Protein AF-A0A0R3XB27-F1 (afdb_monomer)

Sequence (313 aa):
MENIVRKRLGENALESINDYRLCSWLSHQEDVHRMVFYIADSHCSPSAWTRRCLRQADCVVLLALASADDPTKLSPIEQALSGLTTKVTKILVLLYPLETEYPPAKRTAAWLNARPWVTQHYHIRCPPRVLNPTVKNLIKFYSQVFLLEEPNQHSDMSRLARYLTGQAVGLVLGGGGAKGAAHVGVIRVLQEAGIPIDMVGGTSIGALIGAMWSEETRVAQLSQRSRDFARVFKSIWPKLRDITYPTVSLFSGYEFNSHIESIFKDRQIEDLWVPYFCVTTDISNCKMRVHTSGKSLRFRLSFSMDLHIQLCN

Nearest PDB structures (foldseek):
  4pka-assembly1_X  TM=6.764E-01  e=1.504E-04  Solanum cardiophyllum
  7cmc-assembly1_D  TM=2.885E-01  e=8.264E-01  Pyrococcus horikoshii OT3
  6n8o-assembly1_W  TM=3.190E-01  e=7.115E+00  Saccharomyces cerevisiae S288C
  9cel-assembly1_A  TM=3.274E-01  e=6.291E+00  Micromonospora chalcea subsp. izumensis

Solvent-accessible surface area (backbone atoms only — not comparable to full-atom values): 18331 Å² total; per-residue (Å²): 99,6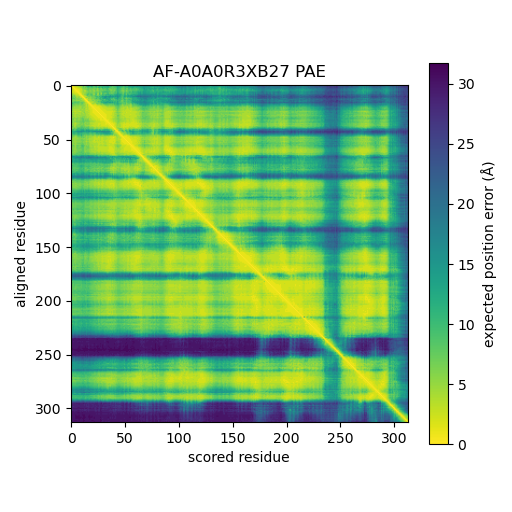8,70,58,50,27,73,74,64,36,86,63,38,82,38,82,89,33,41,67,60,45,51,54,51,51,52,51,49,52,75,74,32,99,74,78,87,75,75,64,73,91,55,83,61,82,45,75,64,33,58,45,46,70,70,72,42,73,62,48,78,44,81,45,49,63,83,82,53,63,48,75,62,74,51,60,62,52,54,55,52,71,73,46,90,64,90,50,46,28,35,39,37,36,39,38,57,61,83,59,81,64,64,64,60,60,49,47,53,42,36,43,70,64,36,78,78,51,76,46,72,45,53,30,59,36,58,66,67,75,81,50,77,81,62,92,54,58,69,64,52,50,55,51,48,66,74,74,49,81,80,57,64,81,36,47,61,45,39,52,50,25,53,76,72,72,65,56,38,73,45,76,33,65,58,60,61,87,60,37,66,52,55,58,54,51,55,45,51,35,54,75,70,65,49,57,77,49,30,33,30,15,23,29,40,14,24,53,56,35,51,47,42,24,51,64,80,39,65,71,58,41,53,47,55,52,50,55,51,48,49,59,73,63,50,68,72,67,77,70,74,70,82,69,80,92,80,76,56,85,55,81,59,60,66,57,48,54,51,51,40,68,73,54,58,79,35,28,47,63,36,31,58,31,51,49,37,36,41,28,63,40,78,76,75,74,36,84,42,78,42,64,68,55,59,57,77,67,56,64,46,38,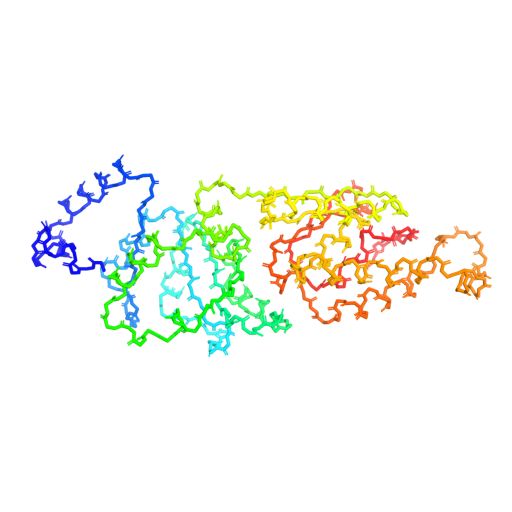70,56,66,51,73,68,79,68,69,91,128

InterPro domains:
  IPR002641 Patatin-like phospholipase domain [PF01734] (171-279)
  IPR002641 Patatin-like phospholipase domain [PS51635] (171-313)
  IPR016035 Acyl transferase/acyl hydrolase/lysophospholipase [SSF52151] (165-295)
  IPR050301 Neuropathy target esterase [PTHR14226] (108-294)
  IPR056556 Lysophospholipase NTE1-like, P-loop domain [PF24179] (3-166)

Secondary structure (DSSP, 8-state):
-HHHHHHHH-GGGGSGGGHHHHHHHHHHHHHH-S--------SSS--HHHHHHHHH-SEEEEEEETTTS-TTPPPHHHHHHHT-----EEEEEEEEETT-SSPPTTHHHHHHHH-TT--EEEEEEE-HHHHS---TTHHHHHHHHHHHS---TTSHHHHHHHHHHT-PPEEEE---GGGGHHHHHHHHHHHHTT----EEEEETHHHHHHHHHHHH--HHHHHHHHHHHHHHHH--SSTTT----SSS-SS-HHHHHHHHHHHHTT-BGGG-SS-EEEEEEETTTTEEEEESSSBGGGGGGTS----------

Radius of gyration: 23.93 Å; Cα contacts (8 Å, |Δi|>4): 399; chains: 1; bounding box: 66×45×62 Å

Foldseek 3Di:
DLVVQCVVVNVCCLPPVNVVVVVVVVVVVVVVDVDDDQDFDPDQDGDSSNVVCLVPDLAAEAEDALVPDDLQDDGSSSVVVVPDPDPRAYEYEYEDALPDQFFDAPSLVSNCVNPVVHPYYAYFHDYVCVVDVPDPCPPVVVVVVVVPDDDQCAHSVVLVVCVVSVNADAEEEEDDPPVLLVVLVVVVVCVVVSNYHQAYEYFQSSQLLRQLCQARVDSVSSNVLVVVVSVVVPPCPVVPVPPDDDDFADDPCVVVLVVLCVSQPRHWCSRGNHQYKYWFADPQVRDIDIDRTDTPSVVCGRHPPGPDDPPDD

Organism: Hydatigena taeniaeformis (NCBI:txid6205)

Structure (mmCIF, N/CA/C/O backbone):
data_AF-A0A0R3XB27-F1
#
_entry.id   AF-A0A0R3XB27-F1
#
loop_
_atom_site.group_PDB
_atom_site.id
_atom_site.type_symbol
_atom_site.label_atom_id
_atom_site.label_alt_id
_atom_site.label_comp_id
_atom_site.label_asym_id
_atom_site.label_entity_id
_atom_site.label_seq_id
_atom_site.pdbx_PDB_ins_code
_atom_site.Cartn_x
_atom_site.Cartn_y
_atom_site.Cartn_z
_atom_site.occupancy
_atom_site.B_iso_or_equiv
_atom_site.auth_seq_id
_atom_site.auth_comp_id
_atom_site.auth_asym_id
_atom_site.auth_atom_id
_atom_site.pdbx_PDB_model_num
ATOM 1 N N . MET A 1 1 ? -16.673 7.017 18.032 1.00 56.22 1 MET A N 1
ATOM 2 C CA . MET A 1 1 ? -17.633 5.886 18.036 1.00 56.22 1 MET A CA 1
ATOM 3 C C . MET A 1 1 ? -18.254 5.656 19.401 1.00 56.22 1 MET A C 1
ATOM 5 O O . MET A 1 1 ? -19.443 5.378 19.456 1.00 56.22 1 MET A O 1
ATOM 9 N N . GLU A 1 2 ? -17.495 5.850 20.479 1.00 59.03 2 GLU A N 1
ATOM 10 C CA . GLU A 1 2 ? -17.961 5.744 21.867 1.00 59.03 2 GLU A CA 1
ATOM 11 C C . GLU A 1 2 ? -19.305 6.454 22.130 1.00 59.03 2 GLU A C 1
ATOM 13 O O . GLU A 1 2 ? -20.231 5.855 22.665 1.00 59.03 2 GLU A O 1
ATOM 18 N N . ASN A 1 3 ? -19.481 7.681 21.626 1.00 62.53 3 ASN A N 1
ATOM 19 C CA . ASN A 1 3 ? -20.737 8.433 21.762 1.00 62.53 3 ASN A CA 1
ATOM 20 C C . ASN A 1 3 ? -21.935 7.813 21.020 1.00 62.53 3 ASN A C 1
ATOM 22 O O . ASN A 1 3 ? -23.072 8.012 21.433 1.00 62.53 3 ASN A O 1
ATOM 26 N N . ILE A 1 4 ? -21.713 7.084 19.922 1.00 70.56 4 ILE A N 1
ATOM 27 C CA . ILE A 1 4 ? -22.784 6.400 19.173 1.00 70.56 4 ILE A CA 1
ATOM 28 C C . ILE A 1 4 ? -23.209 5.143 19.932 1.00 70.56 4 ILE A C 1
ATOM 30 O O . ILE A 1 4 ? -24.401 4.894 20.095 1.00 70.56 4 ILE A O 1
ATOM 34 N N . VAL A 1 5 ? -22.227 4.396 20.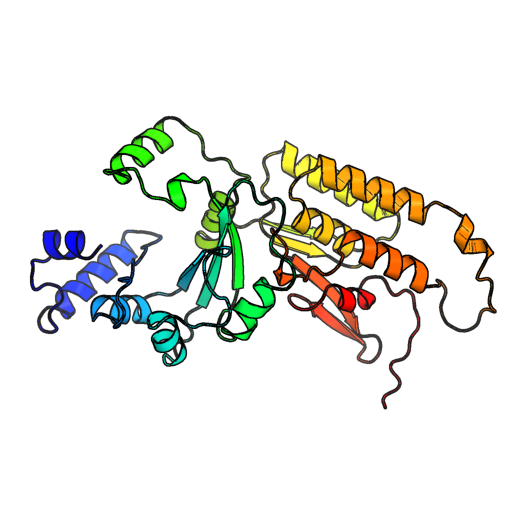443 1.00 71.00 5 VAL A N 1
ATOM 35 C CA . VAL A 1 5 ? -22.441 3.212 21.281 1.00 71.00 5 VAL A CA 1
ATOM 36 C C . VAL A 1 5 ? -23.188 3.606 22.557 1.00 71.00 5 VAL A C 1
ATOM 38 O O . VAL A 1 5 ? -24.239 3.037 22.837 1.00 71.00 5 VAL A O 1
ATOM 41 N N . ARG A 1 6 ? -22.735 4.652 23.263 1.00 72.19 6 ARG A N 1
ATOM 42 C CA . ARG A 1 6 ? -23.415 5.181 24.458 1.00 72.19 6 ARG A CA 1
ATOM 43 C C . ARG A 1 6 ? -24.826 5.692 24.169 1.00 72.19 6 ARG A C 1
ATOM 45 O O . ARG A 1 6 ? -25.739 5.422 24.938 1.00 72.19 6 ARG A O 1
ATOM 52 N N . LYS A 1 7 ? -25.049 6.364 23.033 1.00 73.44 7 LYS A N 1
ATOM 53 C CA . LYS A 1 7 ? -26.398 6.807 22.632 1.00 73.44 7 LYS A CA 1
ATOM 54 C C . LYS A 1 7 ? -27.361 5.654 22.349 1.00 73.44 7 LYS A C 1
ATOM 56 O O . LYS A 1 7 ? -28.559 5.831 22.528 1.00 73.44 7 LYS A O 1
ATOM 61 N N . ARG A 1 8 ? -26.867 4.510 21.866 1.00 72.81 8 ARG A N 1
ATOM 62 C CA . ARG A 1 8 ? -27.717 3.395 21.417 1.00 72.81 8 ARG A CA 1
ATOM 63 C C . ARG A 1 8 ? -27.894 2.301 22.469 1.00 72.81 8 ARG A C 1
ATOM 65 O O . ARG A 1 8 ? -28.955 1.693 22.517 1.00 72.81 8 ARG A O 1
ATOM 72 N N . LEU A 1 9 ? -26.876 2.061 23.294 1.00 70.31 9 LEU A N 1
ATOM 73 C CA . LEU A 1 9 ? -26.848 1.005 24.314 1.00 70.31 9 LEU A CA 1
ATOM 74 C C . LEU A 1 9 ? -26.879 1.549 25.758 1.00 70.31 9 LEU A C 1
ATOM 76 O O . LEU A 1 9 ? -26.970 0.759 26.694 1.00 70.31 9 LEU A O 1
ATOM 80 N N . GLY A 1 10 ? -26.840 2.874 25.943 1.00 72.88 10 GLY A N 1
ATOM 81 C CA . GLY A 1 10 ? -26.833 3.552 27.245 1.00 72.88 10 GLY A CA 1
ATOM 82 C C . GLY A 1 10 ? -25.430 3.959 27.716 1.00 72.88 10 GLY A C 1
ATOM 83 O O . GLY A 1 10 ? -24.421 3.463 27.217 1.00 72.88 10 GLY A O 1
ATOM 84 N N . GLU A 1 11 ? -25.347 4.869 28.694 1.00 67.00 11 GLU A N 1
ATOM 85 C CA . GLU A 1 11 ? -24.061 5.398 29.194 1.00 67.00 11 GLU A CA 1
ATOM 86 C C . GLU A 1 11 ? -23.152 4.302 29.780 1.00 67.00 11 GLU A C 1
ATOM 88 O O . GLU A 1 11 ? -21.938 4.316 29.561 1.00 67.00 11 GLU A O 1
ATOM 93 N N . ASN A 1 12 ? -23.757 3.283 30.400 1.00 68.88 12 ASN A N 1
ATOM 94 C CA . ASN A 1 12 ? -23.080 2.139 31.020 1.00 68.88 12 ASN A CA 1
ATOM 95 C C . ASN A 1 12 ? -22.764 0.999 30.033 1.00 68.88 12 ASN A C 1
ATOM 97 O O . ASN A 1 12 ? -22.391 -0.099 30.446 1.00 68.88 12 ASN A O 1
ATOM 101 N N . ALA A 1 13 ? -22.917 1.212 28.723 1.00 64.88 13 ALA A N 1
ATOM 102 C CA . ALA A 1 13 ? -22.698 0.168 27.715 1.00 64.88 13 ALA A CA 1
ATOM 103 C C . ALA A 1 13 ? -21.250 -0.358 27.656 1.00 64.88 13 ALA A C 1
ATOM 105 O O . ALA A 1 13 ? -21.006 -1.408 27.070 1.00 64.88 13 ALA A O 1
ATOM 106 N N . LEU A 1 14 ? -20.293 0.375 28.231 1.00 66.69 14 LEU A N 1
ATOM 107 C CA . LEU A 1 14 ? -18.868 0.025 28.249 1.00 66.69 14 LEU A CA 1
ATOM 108 C C . LEU A 1 14 ? -18.417 -0.605 29.577 1.00 66.69 14 LEU A C 1
ATOM 110 O O . LEU A 1 14 ? -17.248 -0.969 29.701 1.00 66.69 14 LEU A O 1
ATOM 114 N N . GLU A 1 15 ? -19.315 -0.713 30.561 1.00 72.69 15 GLU A N 1
ATOM 115 C CA . GLU A 1 15 ? -19.049 -1.409 31.820 1.00 72.69 15 GLU A CA 1
ATOM 116 C C . GLU A 1 15 ? -19.071 -2.925 31.607 1.00 72.69 15 GLU A C 1
ATOM 118 O O . GLU A 1 15 ? -19.891 -3.444 30.848 1.00 72.69 15 GLU A O 1
ATOM 123 N N . SER A 1 16 ? -18.222 -3.646 32.345 1.00 67.62 16 SER A N 1
ATOM 124 C CA . SER A 1 16 ? -18.055 -5.103 32.225 1.00 67.62 16 SER A CA 1
ATOM 125 C C . SER A 1 16 ? -19.356 -5.896 32.400 1.00 67.62 16 SER A C 1
ATOM 127 O O . SER A 1 16 ? -19.505 -6.981 31.847 1.00 67.62 16 SER A O 1
ATOM 129 N N . ILE A 1 17 ? -20.324 -5.344 33.133 1.00 70.88 17 ILE A N 1
ATOM 130 C CA . ILE A 1 17 ? -21.638 -5.948 33.389 1.00 70.88 17 ILE A CA 1
ATOM 131 C C . ILE A 1 17 ? -22.489 -6.014 32.106 1.00 70.88 17 ILE A C 1
ATOM 133 O O . ILE A 1 17 ? -23.272 -6.945 31.928 1.00 70.88 17 ILE A O 1
ATOM 137 N N . ASN A 1 18 ? -22.313 -5.062 31.183 1.00 76.19 18 ASN A N 1
ATOM 138 C CA . ASN A 1 18 ? -23.063 -4.980 29.926 1.00 76.19 18 ASN A CA 1
ATOM 139 C C . ASN A 1 18 ? -22.298 -5.549 28.722 1.00 76.19 18 ASN A C 1
ATOM 141 O O . ASN A 1 18 ? -22.785 -5.464 27.590 1.00 76.19 18 ASN A O 1
ATOM 145 N N . ASP A 1 19 ? -21.142 -6.176 28.955 1.00 77.50 19 ASP A N 1
ATOM 146 C CA . ASP A 1 19 ? -20.270 -6.695 27.900 1.00 77.50 19 ASP A CA 1
ATOM 147 C C . ASP A 1 19 ? -20.996 -7.659 26.958 1.00 77.50 19 ASP A C 1
ATOM 149 O O . ASP A 1 19 ? -20.826 -7.572 25.744 1.00 77.50 19 ASP A O 1
ATOM 153 N N . TYR A 1 20 ? -21.868 -8.524 27.485 1.00 80.62 20 TYR A N 1
ATOM 154 C CA . TYR A 1 20 ? -22.641 -9.458 26.661 1.00 80.62 20 TYR A CA 1
ATOM 155 C C . TYR A 1 20 ? -23.566 -8.739 25.666 1.00 80.62 20 TYR A C 1
ATOM 157 O O . TYR A 1 20 ? -23.625 -9.102 24.490 1.00 80.62 20 TYR A O 1
ATOM 165 N N . ARG A 1 21 ? -24.264 -7.687 26.115 1.00 82.44 21 ARG A N 1
ATOM 166 C CA . ARG A 1 21 ? -25.182 -6.908 25.267 1.00 82.44 21 ARG A CA 1
ATOM 167 C C . ARG A 1 21 ? -24.426 -6.160 24.177 1.00 82.44 21 ARG A C 1
ATOM 169 O O . ARG A 1 21 ? -24.872 -6.138 23.033 1.00 82.44 21 ARG A O 1
ATOM 176 N N . LEU A 1 22 ? -23.282 -5.574 24.527 1.00 83.31 22 LEU A N 1
ATOM 177 C CA . LEU A 1 22 ? -22.436 -4.875 23.568 1.00 83.31 22 LEU A CA 1
ATOM 178 C C . LEU A 1 22 ? -21.851 -5.838 22.530 1.00 83.31 22 LEU A C 1
ATOM 180 O O . LEU A 1 22 ? -21.929 -5.542 21.342 1.00 83.31 22 LEU A O 1
ATOM 184 N N . CYS A 1 23 ? -21.320 -6.990 22.950 1.00 83.25 23 CYS A N 1
ATOM 185 C CA . CYS A 1 23 ? -20.797 -8.002 22.030 1.00 83.25 23 CYS A CA 1
ATOM 186 C C . CYS A 1 23 ? -21.885 -8.505 21.075 1.00 83.25 23 CYS A C 1
ATOM 188 O O . CYS A 1 23 ? -21.670 -8.511 19.870 1.00 83.25 23 CYS A O 1
ATOM 190 N N . SER A 1 24 ? -23.073 -8.841 21.588 1.00 86.81 24 SER A N 1
ATOM 191 C CA . SER A 1 24 ? -24.194 -9.283 20.750 1.00 86.81 24 SER A CA 1
ATOM 192 C C . SER A 1 24 ? -24.619 -8.215 19.737 1.00 86.81 24 SER A C 1
ATOM 194 O O . SER A 1 24 ? -24.873 -8.534 18.576 1.00 86.81 24 SER A O 1
ATOM 196 N N . TRP A 1 25 ? -24.648 -6.941 20.141 1.00 87.56 25 TRP A N 1
ATOM 197 C CA . TRP A 1 25 ? -24.955 -5.846 19.223 1.00 87.56 25 TRP A CA 1
ATOM 198 C C . TRP A 1 25 ? -23.876 -5.662 18.149 1.00 87.56 25 TRP A C 1
ATOM 200 O O . TRP A 1 25 ? -24.217 -5.475 16.983 1.00 87.56 25 TRP A O 1
ATOM 210 N N . LEU A 1 26 ? -22.594 -5.739 18.520 1.00 86.94 26 LEU A N 1
ATOM 211 C CA . LEU A 1 26 ? -21.479 -5.646 17.574 1.00 86.94 26 LEU A CA 1
ATOM 212 C C . LEU A 1 26 ? -21.495 -6.791 16.562 1.00 86.94 26 LEU A C 1
ATOM 214 O O . LEU A 1 26 ? -21.433 -6.517 15.368 1.00 86.94 26 LEU A O 1
ATOM 218 N N . SER A 1 27 ? -21.682 -8.034 17.014 1.00 87.75 27 SER A N 1
ATOM 219 C CA . SER A 1 27 ? -21.822 -9.188 16.119 1.00 87.75 27 SER A CA 1
ATOM 220 C C . SER A 1 27 ? -22.994 -9.010 15.155 1.00 87.75 27 SER A C 1
ATOM 222 O O . SER A 1 27 ? -22.852 -9.246 13.964 1.00 87.75 27 SER A O 1
ATOM 224 N N . HIS A 1 28 ? -24.124 -8.470 15.622 1.00 90.19 28 HIS A N 1
ATOM 225 C CA . HIS A 1 28 ? -25.235 -8.158 14.726 1.00 90.19 28 HIS A CA 1
ATOM 226 C C . HIS A 1 28 ? -24.882 -7.082 13.681 1.00 90.19 28 HIS A C 1
ATOM 228 O O . HIS A 1 28 ? -25.362 -7.142 12.553 1.00 90.19 28 HIS A O 1
ATOM 234 N N . GLN A 1 29 ? -24.062 -6.078 14.022 1.00 89.12 29 GLN A N 1
ATOM 235 C CA . GLN A 1 29 ? -23.583 -5.112 13.023 1.00 89.12 29 GLN A CA 1
ATOM 236 C C . GLN A 1 29 ? -22.629 -5.757 12.011 1.00 89.12 29 GLN A C 1
ATOM 238 O O . GLN A 1 29 ? -22.692 -5.404 10.835 1.00 89.12 29 GLN A O 1
ATOM 243 N N . GLU A 1 30 ? -21.783 -6.689 12.449 1.00 89.06 30 GLU A N 1
ATOM 244 C CA . GLU A 1 30 ? -20.883 -7.464 11.584 1.00 89.06 30 GLU A CA 1
ATOM 245 C C . GLU A 1 30 ? -21.656 -8.396 10.638 1.00 89.06 30 GLU A C 1
ATOM 247 O O . GLU A 1 30 ? -21.280 -8.525 9.477 1.00 89.06 30 GLU A O 1
ATOM 252 N N . ASP A 1 31 ? -22.783 -8.959 11.081 1.00 90.88 31 ASP A N 1
ATOM 253 C CA . ASP A 1 31 ? -23.654 -9.785 10.233 1.00 90.88 31 ASP A CA 1
ATOM 254 C C . ASP A 1 31 ? -24.394 -8.957 9.166 1.00 90.88 31 ASP A C 1
ATOM 256 O O . ASP A 1 31 ? -24.603 -9.408 8.039 1.00 90.88 31 ASP A O 1
ATOM 260 N N . VAL A 1 32 ? -24.820 -7.736 9.512 1.00 93.44 32 VAL A N 1
ATOM 261 C CA . VAL A 1 32 ? -25.607 -6.865 8.617 1.00 93.44 32 VAL A CA 1
ATOM 262 C C . VAL A 1 32 ? -24.724 -6.124 7.610 1.00 93.44 32 VAL A C 1
ATOM 264 O O . VAL A 1 32 ? -25.152 -5.857 6.483 1.00 93.44 32 VAL A O 1
ATOM 267 N N . HIS A 1 33 ? -23.504 -5.756 7.999 1.00 89.88 33 HIS A N 1
ATOM 268 C CA . HIS A 1 33 ? -22.611 -4.944 7.181 1.00 89.88 33 HIS A CA 1
ATOM 269 C C . HIS A 1 33 ? -21.387 -5.733 6.734 1.00 89.88 33 HIS A C 1
ATOM 271 O O . HIS A 1 33 ? -20.639 -6.255 7.546 1.00 89.88 33 HIS A O 1
ATOM 277 N N . ARG A 1 34 ? -21.089 -5.688 5.428 1.00 86.81 34 ARG A N 1
ATOM 278 C CA . ARG A 1 34 ? -19.885 -6.320 4.862 1.00 86.81 34 ARG A CA 1
ATOM 279 C C . ARG A 1 34 ? -18.581 -5.840 5.514 1.00 86.81 34 ARG A C 1
ATOM 281 O O . ARG A 1 34 ? -17.603 -6.577 5.514 1.00 86.81 34 ARG A O 1
ATOM 288 N N . MET A 1 35 ? -18.539 -4.596 5.994 1.00 87.69 35 MET A N 1
ATOM 289 C CA . MET A 1 35 ? -17.381 -4.036 6.690 1.00 87.69 35 MET A CA 1
ATOM 290 C C . MET A 1 35 ? -17.833 -3.158 7.852 1.00 87.69 35 MET A C 1
ATOM 292 O O . MET A 1 35 ? -18.682 -2.281 7.679 1.00 87.69 35 MET A O 1
ATOM 296 N N . VAL A 1 36 ? -17.205 -3.349 9.011 1.00 89.50 36 VAL A N 1
ATOM 297 C CA . VAL A 1 36 ? -17.397 -2.528 10.208 1.00 89.50 36 VAL A CA 1
ATOM 298 C C . VAL A 1 36 ? -16.042 -1.956 10.611 1.00 89.50 36 VAL A C 1
ATOM 300 O O . VAL A 1 36 ? -15.080 -2.686 10.827 1.00 89.50 36 VAL A O 1
ATOM 303 N N . PHE A 1 37 ? -15.949 -0.630 10.692 1.00 88.62 37 PHE A N 1
ATOM 304 C CA . PHE A 1 37 ? -14.728 0.038 11.137 1.00 88.62 37 PHE A CA 1
ATOM 305 C C . PHE A 1 37 ? -14.792 0.291 12.632 1.00 88.62 37 PHE A C 1
ATOM 307 O O . PHE A 1 37 ? -15.682 0.991 13.094 1.00 88.62 37 PHE A O 1
ATOM 314 N N . TYR A 1 38 ? -13.812 -0.197 13.382 1.00 87.50 38 TYR A N 1
ATOM 315 C CA . TYR A 1 38 ? -13.651 0.149 14.787 1.00 87.50 38 TYR A CA 1
ATOM 316 C C . TYR A 1 38 ? -12.675 1.315 14.933 1.00 87.50 38 TYR A C 1
ATOM 318 O O . TYR A 1 38 ? -11.509 1.211 14.560 1.00 87.50 38 TYR A O 1
ATOM 326 N N . ILE A 1 39 ? -13.138 2.433 15.494 1.00 86.31 39 ILE A N 1
ATOM 327 C CA . ILE A 1 39 ? -12.268 3.576 15.803 1.00 86.31 39 ILE A CA 1
ATOM 328 C C . ILE A 1 39 ? -11.796 3.430 17.248 1.00 86.31 39 ILE A C 1
ATOM 330 O O . ILE A 1 39 ? -12.609 3.528 18.171 1.00 86.31 39 ILE A O 1
ATOM 334 N N . ALA A 1 40 ? -10.501 3.168 17.421 1.00 82.94 40 ALA A N 1
ATOM 335 C CA . ALA A 1 40 ? -9.843 3.131 18.721 1.00 82.94 40 ALA A CA 1
ATOM 336 C C . ALA A 1 40 ? -9.609 4.546 19.269 1.00 82.94 40 ALA A C 1
ATOM 338 O O . ALA A 1 40 ? -9.445 5.501 18.507 1.00 82.94 40 ALA A O 1
ATOM 339 N N . ASP A 1 41 ? -9.568 4.665 20.594 1.00 80.25 41 ASP A N 1
ATOM 340 C CA . ASP A 1 41 ? -9.302 5.942 21.253 1.00 80.25 41 ASP A CA 1
ATOM 341 C C . ASP A 1 41 ? -7.808 6.272 21.198 1.00 80.25 41 ASP A C 1
ATOM 343 O O . ASP A 1 41 ? -6.966 5.390 21.367 1.00 80.25 41 ASP A O 1
ATOM 347 N N . SER A 1 42 ? -7.473 7.551 21.015 1.00 67.50 42 SER A N 1
ATOM 348 C CA . SER A 1 42 ? -6.093 8.040 20.886 1.00 67.50 42 SER A CA 1
ATOM 349 C C . SER A 1 42 ? -5.414 8.362 22.228 1.00 67.50 42 SER A C 1
ATOM 351 O O . SER A 1 42 ? -4.427 9.096 22.261 1.00 67.50 42 SER A O 1
ATOM 353 N N . HIS A 1 43 ? -5.961 7.894 23.351 1.00 65.50 43 HIS A N 1
ATOM 354 C CA . HIS A 1 43 ? -5.451 8.218 24.686 1.00 65.50 43 HIS A CA 1
ATOM 355 C C . HIS A 1 43 ? -4.183 7.423 25.043 1.00 65.50 43 HIS A C 1
ATOM 357 O O . HIS A 1 43 ? -3.959 6.318 24.554 1.00 65.50 43 HIS A O 1
ATOM 363 N N . CYS A 1 44 ? -3.364 7.979 25.947 1.00 57.44 44 CYS A N 1
ATOM 364 C CA . CYS A 1 44 ? -2.090 7.385 26.376 1.00 57.44 44 CYS A CA 1
ATOM 365 C C . CYS A 1 44 ? -2.225 6.008 27.048 1.00 57.44 44 CYS A C 1
ATOM 367 O O . CYS A 1 44 ? -1.241 5.276 27.108 1.00 57.44 44 CYS A O 1
ATOM 369 N N . SER A 1 45 ? -3.407 5.640 27.554 1.00 66.25 45 SER A N 1
ATOM 370 C CA . SER A 1 45 ? -3.682 4.305 28.086 1.00 66.25 45 SER A CA 1
ATOM 371 C C . SER A 1 45 ? -4.768 3.609 27.257 1.00 66.25 45 SER A C 1
ATOM 373 O O . SER A 1 45 ? -5.769 4.233 26.897 1.00 66.25 45 SER A O 1
ATOM 375 N N . PRO A 1 46 ? -4.605 2.310 26.938 1.00 67.75 46 PRO A N 1
ATOM 376 C CA . PRO A 1 46 ? -5.595 1.586 26.157 1.00 67.75 46 PRO A CA 1
ATOM 377 C C . PRO A 1 46 ? -6.880 1.433 26.978 1.00 67.75 46 PRO A C 1
ATOM 379 O O . PRO A 1 46 ? -6.907 0.689 27.971 1.00 67.75 46 PRO A O 1
ATOM 382 N N . SER A 1 47 ? -7.935 2.129 26.546 1.00 77.62 47 SER A N 1
ATOM 383 C CA . SER A 1 47 ? -9.285 2.035 27.107 1.00 77.62 47 SER A CA 1
ATOM 384 C C . SER A 1 47 ? -9.837 0.608 26.969 1.00 77.62 47 SER A C 1
ATOM 386 O O . SER A 1 47 ? -9.348 -0.203 26.171 1.00 77.62 47 SER A O 1
ATOM 388 N N . ALA A 1 48 ? -10.870 0.275 27.749 1.00 78.62 48 ALA A N 1
ATOM 389 C CA . ALA A 1 48 ? -11.569 -1.005 27.609 1.00 78.62 48 ALA A CA 1
ATOM 390 C C . ALA A 1 48 ? -12.112 -1.196 26.178 1.00 78.62 48 ALA A C 1
ATOM 392 O O . ALA A 1 48 ? -12.043 -2.300 25.635 1.00 78.62 48 ALA A O 1
ATOM 393 N N . TRP A 1 49 ? -12.553 -0.101 25.548 1.00 81.19 49 TRP A N 1
ATOM 394 C CA . TRP A 1 49 ? -12.982 -0.057 24.153 1.00 81.19 49 TRP A CA 1
ATOM 395 C C . TRP A 1 49 ? -11.837 -0.382 23.188 1.00 81.19 49 TRP A C 1
ATOM 397 O O . TRP A 1 49 ? -11.951 -1.336 22.423 1.00 81.19 49 TRP A O 1
ATOM 407 N N . THR A 1 50 ? -10.692 0.303 23.282 1.00 82.62 50 THR A N 1
ATOM 408 C CA . THR A 1 50 ? -9.529 0.024 22.424 1.00 82.62 50 THR A CA 1
ATOM 409 C C . THR A 1 50 ? -9.080 -1.435 22.540 1.00 82.62 50 THR A C 1
ATOM 411 O O . THR A 1 50 ? -8.863 -2.095 21.526 1.00 82.62 50 THR A O 1
ATOM 414 N N . ARG A 1 51 ? -9.020 -2.004 23.753 1.00 81.06 51 ARG A N 1
ATOM 415 C CA . ARG A 1 51 ? -8.667 -3.429 23.938 1.00 81.06 51 ARG A CA 1
ATOM 416 C C . ARG A 1 51 ? -9.691 -4.394 23.343 1.00 81.06 51 ARG A C 1
ATOM 418 O O . ARG A 1 51 ? -9.329 -5.535 23.057 1.00 81.06 51 ARG A O 1
ATOM 425 N N . ARG A 1 52 ? -10.956 -3.989 23.231 1.00 82.25 52 ARG A N 1
ATOM 426 C CA . ARG A 1 52 ? -12.012 -4.774 22.582 1.00 82.25 52 ARG A CA 1
ATOM 427 C C . ARG A 1 52 ? -11.866 -4.708 21.067 1.00 82.25 52 ARG A C 1
ATOM 429 O O . ARG A 1 52 ? -11.773 -5.761 20.448 1.00 82.25 52 ARG A O 1
ATOM 436 N N . CYS A 1 53 ? -11.716 -3.507 20.506 1.00 84.94 53 CYS A N 1
ATOM 437 C CA . CYS A 1 53 ? -11.453 -3.305 19.079 1.00 84.94 53 CYS A CA 1
ATOM 438 C C . CYS A 1 53 ? -10.267 -4.155 18.608 1.00 84.94 53 CYS A C 1
ATOM 440 O O . CYS A 1 53 ? -10.366 -4.861 17.616 1.00 84.94 53 CYS A O 1
ATOM 442 N N . LEU A 1 54 ? -9.167 -4.156 19.368 1.00 82.75 54 LEU A N 1
ATOM 443 C CA . LEU A 1 54 ? -7.969 -4.930 19.032 1.00 82.75 54 LEU A CA 1
ATOM 444 C C . LEU A 1 54 ? -8.148 -6.453 19.123 1.00 82.75 54 LEU A C 1
ATOM 446 O O . LEU A 1 54 ? -7.397 -7.186 18.485 1.00 82.75 54 LEU A O 1
ATOM 450 N N . ARG A 1 55 ? -9.092 -6.934 19.940 1.00 80.94 55 ARG A N 1
ATOM 451 C CA . ARG A 1 55 ? -9.376 -8.369 20.089 1.00 80.94 55 ARG A CA 1
ATOM 452 C C . ARG A 1 55 ? -10.334 -8.895 19.027 1.00 80.94 55 ARG A C 1
ATOM 454 O O . ARG A 1 55 ? -10.199 -10.049 18.645 1.00 80.94 55 ARG A O 1
ATOM 461 N N . GLN A 1 56 ? -11.289 -8.072 18.604 1.00 83.62 56 GLN A N 1
ATOM 462 C CA . GLN A 1 56 ? -12.335 -8.458 17.656 1.00 83.62 56 GLN A CA 1
ATOM 463 C C . GLN A 1 56 ? -11.954 -8.171 16.198 1.00 83.62 56 GLN A C 1
ATOM 465 O O . GLN A 1 56 ? -12.468 -8.825 15.305 1.00 83.62 56 GLN A O 1
ATOM 470 N N . ALA A 1 57 ? -11.051 -7.221 15.943 1.00 86.19 57 ALA A N 1
ATOM 471 C CA . ALA A 1 57 ? -10.677 -6.857 14.582 1.00 86.19 57 ALA A CA 1
ATOM 472 C C . ALA A 1 57 ? -9.923 -7.978 13.847 1.00 86.19 57 ALA A C 1
ATOM 474 O O . ALA A 1 57 ? -8.893 -8.456 14.321 1.00 86.19 57 ALA A O 1
ATOM 475 N N . ASP A 1 58 ? -10.360 -8.288 12.625 1.00 87.12 58 ASP A N 1
ATOM 476 C CA . ASP A 1 58 ? -9.632 -9.158 11.687 1.00 87.12 58 ASP A CA 1
ATOM 477 C C . ASP A 1 58 ? -8.388 -8.476 11.095 1.00 87.12 58 ASP A C 1
ATOM 479 O O . ASP A 1 58 ? -7.390 -9.118 10.745 1.00 87.12 58 ASP A O 1
ATOM 483 N N . CYS A 1 59 ? -8.441 -7.145 10.997 1.00 88.75 59 CYS A N 1
ATOM 484 C CA . CYS A 1 59 ? -7.383 -6.300 10.463 1.00 88.75 59 CYS A CA 1
ATOM 485 C C . CYS A 1 59 ? -7.262 -5.005 11.273 1.00 88.75 59 CYS A C 1
ATOM 487 O O . CYS A 1 59 ? -8.244 -4.296 11.493 1.00 88.75 59 CYS A O 1
ATOM 489 N N . VAL A 1 60 ? -6.037 -4.658 11.669 1.00 89.62 60 VAL A N 1
ATOM 490 C CA . VAL A 1 60 ? -5.721 -3.403 12.363 1.00 89.62 60 VAL A CA 1
ATOM 491 C C . VAL A 1 60 ? -4.975 -2.481 11.409 1.00 89.62 60 VAL A C 1
ATOM 493 O O . VAL A 1 60 ? -3.890 -2.815 10.936 1.00 89.62 60 VAL A O 1
ATOM 496 N N . VAL A 1 61 ? -5.553 -1.308 11.152 1.00 90.94 61 VAL A N 1
ATOM 497 C CA . VAL A 1 61 ? -4.938 -0.254 10.339 1.00 90.94 61 VAL A CA 1
ATOM 498 C C . VAL A 1 61 ? -4.338 0.799 11.263 1.00 90.94 61 VAL A C 1
ATOM 500 O O . VAL A 1 61 ? -5.052 1.460 12.016 1.00 90.94 61 VAL A O 1
ATOM 503 N N . LEU A 1 62 ? -3.022 0.956 11.199 1.00 89.44 62 LEU A N 1
ATOM 504 C CA . LEU A 1 62 ? -2.283 2.004 11.889 1.00 89.44 62 LEU A CA 1
ATOM 505 C C . LEU A 1 62 ? -2.140 3.198 10.968 1.00 89.44 62 LEU A C 1
ATOM 507 O O . LEU A 1 62 ? -1.664 3.059 9.845 1.00 89.44 62 LEU A O 1
ATOM 511 N N . LEU A 1 63 ? -2.519 4.369 11.457 1.00 88.81 63 LEU A N 1
ATOM 512 C CA . LEU A 1 63 ? -2.364 5.622 10.736 1.00 88.81 63 LEU A CA 1
ATOM 513 C C . LEU A 1 63 ? -1.216 6.395 11.371 1.00 88.81 63 LEU A C 1
ATOM 515 O O . LEU A 1 63 ? -1.229 6.621 12.579 1.00 88.81 63 LEU A O 1
ATOM 519 N N . ALA A 1 64 ? -0.247 6.801 10.557 1.00 87.62 64 ALA A N 1
ATOM 520 C CA . ALA A 1 64 ? 0.870 7.621 11.001 1.00 87.62 64 ALA A CA 1
ATOM 521 C C . ALA A 1 64 ? 1.120 8.767 10.023 1.00 87.62 64 ALA A C 1
ATOM 523 O O . ALA A 1 64 ? 1.002 8.611 8.801 1.00 87.62 64 ALA A O 1
ATOM 524 N N . LEU A 1 65 ? 1.467 9.933 10.565 1.00 85.88 65 LEU A N 1
ATOM 525 C CA . LEU A 1 65 ? 1.760 11.117 9.774 1.00 85.88 65 LEU A CA 1
ATOM 526 C C . LEU A 1 65 ? 3.246 11.098 9.421 1.00 85.88 65 LEU A C 1
ATOM 528 O O . LEU A 1 65 ? 4.112 11.359 10.255 1.00 85.88 65 LEU A O 1
ATOM 532 N N . ALA A 1 66 ? 3.559 10.785 8.166 1.00 78.19 66 ALA A N 1
ATOM 533 C CA . ALA A 1 66 ? 4.924 10.450 7.775 1.00 78.19 66 ALA A CA 1
ATOM 534 C C . ALA A 1 66 ? 5.919 11.612 7.928 1.00 78.19 66 ALA A C 1
ATOM 536 O O . ALA A 1 66 ? 7.118 11.373 8.063 1.00 78.19 66 ALA A O 1
ATOM 537 N N . SER A 1 67 ? 5.446 12.862 7.893 1.00 70.19 67 SER A N 1
ATOM 538 C CA . SER A 1 67 ? 6.274 14.059 8.061 1.00 70.19 67 SER A CA 1
ATOM 539 C C . SER A 1 67 ? 6.499 14.433 9.528 1.00 70.19 67 SER A C 1
ATOM 541 O O . SER A 1 67 ? 7.625 14.788 9.885 1.00 70.19 67 SER A O 1
ATOM 543 N N . ALA A 1 68 ? 5.464 14.332 10.365 1.00 68.94 68 ALA A N 1
ATOM 544 C CA . ALA A 1 68 ? 5.471 14.830 11.740 1.00 68.94 68 ALA A CA 1
ATOM 545 C C . ALA A 1 68 ? 5.962 13.794 12.761 1.00 68.94 68 ALA A C 1
ATOM 547 O O . ALA A 1 68 ? 6.640 14.163 13.719 1.00 68.94 68 ALA A O 1
ATOM 548 N N . ASP A 1 69 ? 5.667 12.512 12.541 1.00 74.94 69 ASP A N 1
ATOM 549 C CA . ASP A 1 69 ? 5.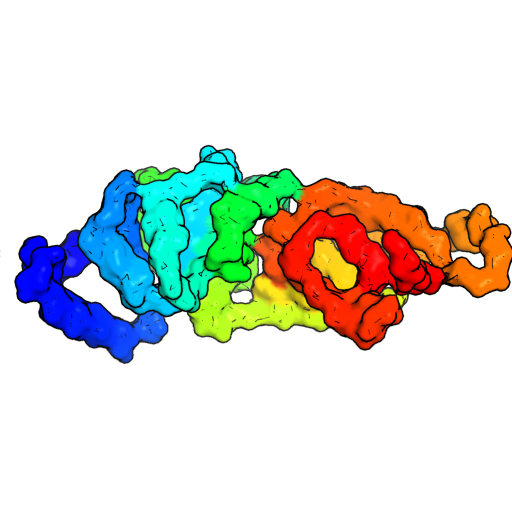927 11.479 13.539 1.00 74.94 69 ASP A CA 1
ATOM 550 C C . ASP A 1 69 ? 7.352 10.917 13.432 1.00 74.94 69 ASP A C 1
ATOM 552 O O . ASP A 1 69 ? 7.921 10.746 12.341 1.00 74.94 69 ASP A O 1
ATOM 556 N N . ASP A 1 70 ? 7.933 10.621 14.597 1.00 77.50 70 ASP A N 1
ATOM 557 C CA . ASP A 1 70 ? 9.231 9.962 14.714 1.00 77.50 70 ASP A CA 1
ATOM 558 C C . ASP A 1 70 ? 9.073 8.461 14.402 1.00 77.50 70 ASP A C 1
ATOM 560 O O . ASP A 1 70 ? 8.411 7.751 15.165 1.00 77.50 70 ASP A O 1
ATOM 564 N N . PRO A 1 71 ? 9.687 7.948 13.317 1.00 78.75 71 PRO A N 1
ATOM 565 C CA . PRO A 1 71 ? 9.525 6.556 12.892 1.00 78.75 71 PRO A CA 1
ATOM 566 C C . PRO A 1 71 ? 10.005 5.540 13.930 1.00 78.75 71 PRO A C 1
ATOM 568 O O . PRO A 1 71 ? 9.543 4.397 13.938 1.00 78.75 71 PRO A O 1
ATOM 571 N N . THR A 1 72 ? 10.938 5.945 14.795 1.00 78.00 72 THR A N 1
ATOM 572 C CA . THR A 1 72 ? 11.597 5.055 15.757 1.00 78.00 72 THR A CA 1
ATOM 573 C C . THR A 1 72 ? 10.803 4.870 17.044 1.00 78.00 72 THR A C 1
ATOM 575 O O . THR A 1 72 ? 11.023 3.899 17.770 1.00 78.00 72 THR A O 1
ATOM 578 N N . LYS A 1 73 ? 9.863 5.774 17.333 1.00 82.25 73 LYS A N 1
ATOM 579 C CA . LYS A 1 73 ? 9.082 5.741 18.567 1.00 82.25 73 LYS A CA 1
ATOM 580 C C . LYS A 1 73 ? 7.786 4.977 18.351 1.00 82.25 73 LYS A C 1
ATOM 582 O O . LYS A 1 73 ? 7.053 5.215 17.394 1.00 82.25 73 LYS A O 1
ATOM 587 N N . LEU A 1 74 ? 7.511 4.060 19.273 1.00 80.50 74 LEU A N 1
ATOM 588 C CA . LEU A 1 74 ? 6.240 3.355 19.353 1.00 80.50 74 LEU A CA 1
ATOM 589 C C . LEU A 1 74 ? 5.290 4.140 20.252 1.00 80.50 74 LEU A C 1
ATOM 591 O O . LEU A 1 74 ? 5.640 4.475 21.387 1.00 80.50 74 LEU A O 1
ATOM 595 N N . SER A 1 75 ? 4.086 4.400 19.757 1.00 80.44 75 SER A N 1
ATOM 596 C CA . SER A 1 75 ? 3.009 4.961 20.567 1.00 80.44 75 SER A CA 1
ATOM 597 C C . SER A 1 75 ? 2.561 3.962 21.649 1.00 80.44 75 SER A C 1
ATOM 599 O O . SER A 1 75 ? 2.749 2.751 21.496 1.00 80.44 75 SER A O 1
ATOM 601 N N . PRO A 1 76 ? 1.927 4.419 22.743 1.00 77.81 76 PRO A N 1
ATOM 602 C CA . PRO A 1 76 ? 1.440 3.522 23.796 1.00 77.81 76 PRO A CA 1
ATOM 603 C C . PRO A 1 76 ? 0.473 2.437 23.288 1.00 77.81 76 PRO A C 1
ATOM 605 O O . PRO A 1 76 ? 0.469 1.312 23.786 1.00 77.81 76 PRO A O 1
ATOM 608 N N . ILE A 1 77 ? -0.317 2.747 22.254 1.00 78.44 77 ILE A N 1
ATOM 609 C CA . ILE A 1 77 ? -1.230 1.794 21.604 1.00 78.44 77 ILE A CA 1
ATOM 610 C C . ILE A 1 77 ? -0.439 0.742 20.817 1.00 78.44 77 ILE A C 1
ATOM 612 O O . ILE A 1 77 ? -0.759 -0.442 20.881 1.00 78.44 77 ILE A O 1
ATOM 616 N N . GLU A 1 78 ? 0.625 1.147 20.121 1.00 80.81 78 GLU A N 1
ATOM 617 C CA . GLU A 1 78 ? 1.525 0.225 19.418 1.00 80.81 78 GLU A CA 1
ATOM 618 C C . GLU A 1 78 ? 2.297 -0.685 20.380 1.00 80.81 78 GLU A C 1
ATOM 620 O O . GLU A 1 78 ? 2.518 -1.854 20.070 1.00 80.81 78 GLU A O 1
ATOM 625 N N . GLN A 1 79 ? 2.660 -0.187 21.565 1.00 80.50 79 GLN A N 1
ATOM 626 C CA . GLN A 1 79 ? 3.256 -1.008 22.626 1.00 80.50 79 GLN A CA 1
ATOM 627 C C . GLN A 1 79 ? 2.257 -2.031 23.184 1.00 80.50 79 GLN A C 1
ATOM 629 O O . GLN A 1 79 ? 2.615 -3.180 23.427 1.00 80.50 79 GLN A O 1
ATOM 634 N N . ALA A 1 80 ? 0.986 -1.652 23.344 1.00 75.81 80 ALA A N 1
ATOM 635 C CA . ALA A 1 80 ? -0.057 -2.602 23.726 1.00 75.81 80 ALA A CA 1
ATOM 636 C C . ALA A 1 80 ? -0.283 -3.666 22.633 1.00 75.81 80 ALA A C 1
ATOM 638 O O . ALA A 1 80 ? -0.478 -4.839 22.944 1.00 75.81 80 ALA A O 1
ATOM 639 N N . LEU A 1 81 ? -0.214 -3.263 21.360 1.00 77.44 81 LEU A N 1
ATOM 640 C CA . LEU A 1 81 ? -0.318 -4.137 20.189 1.00 77.44 81 LEU A CA 1
ATOM 641 C C . LEU A 1 81 ? 0.845 -5.121 20.054 1.00 77.44 81 LEU A C 1
ATOM 643 O O . LEU A 1 81 ? 0.611 -6.258 19.654 1.00 77.44 81 LEU A O 1
ATOM 647 N N . SER A 1 82 ? 2.074 -4.714 20.378 1.00 73.94 82 SER A N 1
ATOM 648 C CA . SER A 1 82 ? 3.235 -5.609 20.304 1.00 73.94 82 SER A CA 1
ATOM 649 C C . SER A 1 82 ? 3.182 -6.719 21.359 1.00 73.94 82 SER A C 1
ATOM 651 O O . SER A 1 82 ? 3.646 -7.826 21.099 1.00 73.94 82 SER A O 1
ATOM 653 N N . GLY A 1 83 ? 2.573 -6.448 22.519 1.00 68.50 83 GLY A N 1
ATOM 654 C CA . GLY A 1 83 ? 2.342 -7.441 23.573 1.00 68.50 83 GLY A CA 1
ATOM 655 C C . GLY A 1 83 ? 1.191 -8.415 23.289 1.00 68.50 83 GLY A C 1
ATOM 656 O O . GLY A 1 83 ? 1.079 -9.444 23.954 1.00 68.50 83 GLY A O 1
ATOM 657 N N . LEU A 1 84 ? 0.335 -8.120 22.307 1.00 68.31 84 LEU A N 1
ATOM 658 C CA . LEU A 1 84 ? -0.772 -8.984 21.902 1.00 68.31 84 LEU A CA 1
ATOM 659 C C . LEU A 1 84 ? -0.278 -10.016 20.875 1.00 68.31 84 LEU A C 1
ATOM 661 O O . LEU A 1 84 ? 0.018 -9.696 19.727 1.00 68.31 84 LEU A O 1
ATOM 665 N N . THR A 1 85 ? -0.252 -11.292 21.265 1.00 57.84 85 THR A N 1
ATOM 666 C CA . THR A 1 85 ? 0.118 -12.445 20.417 1.00 57.84 85 THR A CA 1
ATOM 667 C C . THR A 1 85 ? -0.967 -12.837 19.404 1.00 57.84 85 THR A C 1
ATOM 669 O O . THR A 1 85 ? -1.049 -13.980 18.952 1.00 57.84 85 THR A O 1
ATOM 672 N N . THR A 1 86 ? -1.843 -11.905 19.034 1.00 62.28 86 THR A N 1
ATOM 673 C CA . THR A 1 86 ? -2.924 -12.153 18.086 1.00 62.28 86 THR A CA 1
ATOM 674 C C . THR A 1 86 ? -2.401 -12.176 16.647 1.00 62.28 86 THR A C 1
ATOM 676 O O . THR A 1 86 ? -1.702 -11.260 16.199 1.00 62.28 86 THR A O 1
ATOM 679 N N . LYS A 1 87 ? -2.814 -13.205 15.887 1.00 70.75 87 LYS A N 1
ATOM 680 C CA . LYS A 1 87 ? -2.535 -13.411 14.446 1.00 70.75 87 LYS A CA 1
ATOM 681 C C . LYS A 1 87 ? -3.198 -12.376 13.516 1.00 70.75 87 LYS A C 1
ATOM 683 O O . LYS A 1 87 ? -3.244 -12.575 12.309 1.00 70.75 87 LYS A O 1
ATOM 688 N N . VAL A 1 88 ? -3.729 -11.295 14.076 1.00 82.75 88 VAL A N 1
ATOM 689 C CA . VAL A 1 88 ? -4.427 -10.237 13.344 1.00 82.75 88 VAL A CA 1
ATOM 690 C C . VAL A 1 88 ? -3.464 -9.566 12.372 1.00 82.75 88 VAL A C 1
ATOM 692 O O . VAL A 1 88 ? -2.321 -9.266 12.745 1.00 82.75 88 VAL A O 1
ATOM 695 N N . THR A 1 89 ? -3.943 -9.328 11.149 1.00 86.00 89 THR A N 1
ATOM 696 C CA . THR A 1 89 ? -3.182 -8.642 10.099 1.00 86.00 89 THR A CA 1
ATOM 697 C C . THR A 1 89 ? -3.025 -7.180 10.482 1.00 86.00 89 THR A C 1
ATOM 699 O O . THR A 1 89 ? -3.998 -6.516 10.843 1.00 86.00 89 THR A O 1
ATOM 702 N N . LYS A 1 90 ? -1.793 -6.674 10.440 1.00 89.06 90 LYS A N 1
ATOM 703 C CA . LYS A 1 90 ? -1.476 -5.307 10.862 1.00 89.06 90 LYS A CA 1
ATOM 704 C C . LYS A 1 90 ? -0.940 -4.542 9.663 1.00 89.06 90 LYS A C 1
ATOM 706 O O . LYS A 1 90 ? 0.071 -4.936 9.080 1.00 89.06 90 LYS A O 1
ATOM 711 N N . ILE A 1 91 ? -1.637 -3.474 9.297 1.00 91.50 91 ILE A N 1
ATOM 712 C CA . ILE A 1 91 ? -1.342 -2.644 8.131 1.00 91.50 91 ILE A CA 1
ATOM 713 C C . ILE A 1 91 ? -0.902 -1.267 8.610 1.00 91.50 91 ILE A C 1
ATOM 715 O O . ILE A 1 91 ? -1.605 -0.636 9.396 1.00 91.50 91 ILE A O 1
ATOM 719 N N . LEU A 1 92 ? 0.231 -0.781 8.112 1.00 91.88 92 LEU A N 1
ATOM 720 C CA . LEU A 1 92 ? 0.700 0.580 8.354 1.00 91.88 92 LEU A CA 1
ATOM 721 C C . LEU A 1 92 ? 0.329 1.490 7.181 1.00 91.88 92 LEU A C 1
ATOM 723 O O . LEU A 1 92 ? 0.724 1.252 6.047 1.00 91.88 92 LEU A O 1
ATOM 727 N N . VAL A 1 93 ? -0.395 2.566 7.445 1.00 93.12 93 VAL A N 1
ATOM 728 C CA . VAL A 1 93 ? -0.757 3.572 6.450 1.00 93.12 93 VAL A CA 1
ATOM 729 C C . VAL A 1 93 ? -0.042 4.873 6.794 1.00 93.12 93 VAL A C 1
ATOM 731 O O . VAL A 1 93 ? -0.328 5.521 7.802 1.00 93.12 93 VAL A O 1
ATOM 734 N N . LEU A 1 94 ? 0.901 5.241 5.933 1.00 91.62 94 LEU A N 1
ATOM 735 C CA . LEU A 1 94 ? 1.690 6.458 6.026 1.00 91.62 94 LEU A CA 1
ATOM 736 C C . LEU A 1 94 ? 1.011 7.569 5.227 1.00 91.62 94 LEU A C 1
ATOM 738 O O . LEU A 1 94 ? 0.818 7.465 4.013 1.00 91.62 94 LEU A O 1
ATOM 742 N N . LEU A 1 95 ? 0.639 8.633 5.931 1.00 91.00 95 LEU A N 1
ATOM 743 C CA . LEU A 1 95 ? -0.056 9.780 5.364 1.00 91.00 95 LEU A CA 1
ATOM 744 C C . LEU A 1 95 ? 0.942 10.875 4.985 1.00 91.00 95 LEU A C 1
ATOM 746 O O . LEU A 1 95 ? 1.767 11.290 5.804 1.00 91.00 95 LEU A O 1
ATOM 750 N N . TYR A 1 96 ? 0.814 11.372 3.758 1.00 89.88 96 TYR A N 1
ATOM 751 C CA . TYR A 1 96 ? 1.630 12.442 3.191 1.00 89.88 96 TYR A CA 1
ATOM 752 C C . TYR A 1 96 ? 0.751 13.610 2.734 1.00 89.88 96 TYR A C 1
ATOM 754 O O . TYR A 1 96 ? -0.361 13.383 2.250 1.00 89.88 96 TYR A O 1
ATOM 762 N N . PRO A 1 97 ? 1.241 14.858 2.822 1.00 88.00 97 PRO A N 1
ATOM 763 C CA . PRO A 1 97 ? 0.638 15.986 2.116 1.00 88.00 97 PRO A CA 1
ATOM 764 C C . PRO A 1 97 ? 0.575 15.733 0.605 1.00 88.00 97 PRO A C 1
ATOM 766 O O . PRO A 1 97 ? 1.468 15.086 0.048 1.00 88.00 97 PRO A O 1
ATOM 769 N N . LEU A 1 98 ? -0.455 16.258 -0.061 1.00 84.88 98 LEU A N 1
ATOM 770 C CA . LEU A 1 98 ? -0.700 16.061 -1.495 1.00 84.88 98 LEU A CA 1
ATOM 771 C C . LEU A 1 98 ? 0.443 16.588 -2.378 1.00 84.88 98 LEU A C 1
ATOM 773 O O . LEU A 1 98 ? 0.681 16.071 -3.467 1.00 84.88 98 LEU A O 1
ATOM 777 N N . GLU A 1 99 ? 1.165 17.588 -1.884 1.00 83.75 99 GLU A N 1
ATOM 778 C CA . GLU A 1 99 ? 2.294 18.250 -2.538 1.00 83.75 99 GLU A CA 1
ATOM 779 C C . GLU A 1 99 ? 3.572 17.401 -2.511 1.00 83.75 99 GLU A C 1
ATOM 781 O O . GLU A 1 99 ? 4.553 17.719 -3.181 1.00 83.75 99 GLU A O 1
ATOM 786 N N . THR A 1 100 ? 3.581 16.314 -1.737 1.00 84.38 100 THR A N 1
ATOM 787 C CA . THR A 1 100 ? 4.738 15.427 -1.631 1.00 84.38 100 THR A CA 1
ATOM 788 C C . THR A 1 100 ? 4.934 14.688 -2.949 1.00 84.38 100 THR A C 1
ATOM 790 O O . THR A 1 100 ? 4.155 13.799 -3.293 1.00 84.38 100 THR A O 1
ATOM 793 N N . GLU A 1 101 ? 5.996 15.023 -3.683 1.00 79.31 101 GLU A N 1
ATOM 794 C CA . GLU A 1 101 ? 6.316 14.318 -4.928 1.00 79.31 101 GLU A CA 1
ATOM 795 C C . GLU A 1 101 ? 6.763 12.879 -4.668 1.00 79.31 101 GLU A C 1
ATOM 797 O O . GLU A 1 101 ? 6.367 11.966 -5.393 1.00 79.31 101 GLU A O 1
ATOM 802 N N . TYR A 1 102 ? 7.554 12.664 -3.611 1.00 80.38 102 TYR A N 1
ATOM 803 C CA . TYR A 1 102 ? 8.117 11.359 -3.281 1.00 80.38 102 TYR A CA 1
ATOM 804 C C . TYR A 1 102 ? 8.274 11.155 -1.775 1.00 80.38 102 TYR A C 1
ATOM 806 O O . TYR A 1 102 ? 8.637 12.111 -1.078 1.00 80.38 102 TYR A O 1
ATOM 814 N N . PRO A 1 103 ? 8.090 9.924 -1.265 1.00 81.56 103 PRO A N 1
ATOM 815 C CA . PRO A 1 103 ? 8.384 9.622 0.123 1.00 81.56 103 PRO A CA 1
ATOM 816 C C . PRO A 1 103 ? 9.878 9.848 0.419 1.00 81.56 103 PRO A C 1
ATOM 818 O O . PRO A 1 103 ? 10.736 9.599 -0.438 1.00 81.56 103 PRO A O 1
ATOM 821 N N . PRO A 1 104 ? 10.220 10.343 1.620 1.00 78.81 104 PRO A N 1
ATOM 822 C CA . PRO A 1 104 ? 11.604 10.563 2.008 1.00 78.81 104 PRO A CA 1
ATOM 823 C C . PRO A 1 104 ? 12.349 9.227 2.079 1.00 78.81 104 PRO A C 1
ATOM 825 O O . PRO A 1 104 ? 11.915 8.298 2.762 1.00 78.81 104 PRO A O 1
ATOM 828 N N . ALA A 1 105 ? 13.490 9.155 1.392 1.00 73.69 105 ALA A N 1
ATOM 829 C CA . ALA A 1 105 ? 14.289 7.938 1.294 1.00 73.69 105 ALA A CA 1
ATOM 830 C C . ALA A 1 105 ? 14.687 7.404 2.679 1.00 73.69 105 ALA A C 1
ATOM 832 O O . ALA A 1 105 ? 15.048 8.180 3.569 1.00 73.69 105 ALA A O 1
ATOM 833 N N . LYS A 1 106 ? 14.660 6.074 2.844 1.00 72.50 106 LYS A N 1
ATOM 834 C CA . LYS A 1 106 ? 15.081 5.332 4.052 1.00 72.50 106 LYS A CA 1
ATOM 835 C C . LYS A 1 106 ? 14.215 5.571 5.297 1.00 72.50 106 LYS A C 1
ATOM 837 O O . LYS A 1 106 ? 14.403 4.889 6.307 1.00 72.50 106 LYS A O 1
ATOM 842 N N . ARG A 1 107 ? 13.238 6.486 5.256 1.00 83.38 107 ARG A N 1
ATOM 843 C CA . ARG A 1 107 ? 12.352 6.754 6.400 1.00 83.38 107 ARG A CA 1
ATOM 844 C C . ARG A 1 107 ? 11.321 5.644 6.581 1.00 83.38 107 ARG A C 1
ATOM 846 O O . ARG A 1 107 ? 11.024 5.288 7.718 1.00 83.38 107 ARG A O 1
ATOM 853 N N . THR A 1 108 ? 10.816 5.057 5.496 1.00 85.19 108 THR A N 1
ATOM 854 C CA . THR A 1 108 ? 9.844 3.952 5.586 1.00 85.19 108 THR A CA 1
ATOM 855 C C . THR A 1 108 ? 10.477 2.704 6.186 1.00 85.19 108 THR A C 1
ATOM 857 O O . THR A 1 108 ? 9.874 2.039 7.023 1.00 85.19 108 THR A O 1
ATOM 860 N N . ALA A 1 109 ? 11.739 2.429 5.850 1.00 82.81 109 ALA A N 1
ATOM 861 C CA . ALA A 1 109 ? 12.481 1.339 6.471 1.00 82.81 109 ALA A CA 1
ATOM 862 C C . ALA A 1 109 ? 12.629 1.533 7.989 1.00 82.81 109 ALA A C 1
ATOM 864 O O . ALA A 1 109 ? 12.504 0.568 8.736 1.00 82.81 109 ALA A O 1
ATOM 865 N N . ALA A 1 110 ? 12.828 2.767 8.470 1.00 86.25 110 ALA A N 1
ATOM 866 C CA . ALA A 1 110 ? 12.862 3.044 9.908 1.00 86.25 110 ALA A CA 1
ATOM 867 C C . ALA A 1 110 ? 11.520 2.725 10.597 1.00 86.25 110 ALA A C 1
ATOM 869 O O . ALA A 1 110 ? 11.520 2.116 11.666 1.00 86.25 110 ALA A O 1
ATOM 870 N N . TRP A 1 111 ? 10.389 3.056 9.959 1.00 87.75 111 TRP A N 1
ATOM 871 C CA . TRP A 1 111 ? 9.051 2.700 10.452 1.00 87.75 111 TRP A CA 1
ATOM 872 C C . TRP A 1 111 ? 8.857 1.188 10.581 1.00 87.75 111 TRP A C 1
ATOM 874 O O . TRP A 1 111 ? 8.369 0.718 11.613 1.00 87.75 111 TRP A O 1
ATOM 884 N N . LEU A 1 112 ? 9.240 0.442 9.541 1.00 87.12 112 LEU A N 1
ATOM 885 C CA . LEU A 1 112 ? 9.074 -1.010 9.467 1.00 87.12 112 LEU A CA 1
ATOM 886 C C . LEU A 1 112 ? 10.037 -1.751 10.400 1.00 87.12 112 LEU A C 1
ATOM 888 O O . LEU A 1 112 ? 9.636 -2.707 11.057 1.00 87.12 112 LEU A O 1
ATOM 892 N N . ASN A 1 113 ? 11.277 -1.274 10.541 1.00 87.19 113 ASN A N 1
ATOM 893 C CA . ASN A 1 113 ? 12.253 -1.849 11.469 1.00 87.19 113 ASN A CA 1
ATOM 894 C C . ASN A 1 113 ? 11.801 -1.727 12.930 1.00 87.19 113 ASN A C 1
ATOM 896 O O . ASN A 1 113 ? 12.008 -2.650 13.714 1.00 87.19 113 ASN A O 1
ATOM 900 N N . ALA A 1 114 ? 11.152 -0.618 13.297 1.00 86.19 114 ALA A N 1
ATOM 901 C CA . ALA A 1 114 ? 10.561 -0.454 14.624 1.00 86.19 114 ALA A CA 1
ATOM 902 C C . ALA A 1 114 ? 9.313 -1.337 14.837 1.00 86.19 114 ALA A C 1
ATOM 904 O O . ALA A 1 114 ? 8.910 -1.578 15.976 1.00 86.19 114 ALA A O 1
ATOM 905 N N . ARG A 1 115 ? 8.687 -1.824 13.755 1.00 88.00 115 ARG A N 1
ATOM 906 C CA . ARG A 1 115 ? 7.407 -2.551 13.763 1.00 88.00 115 ARG A CA 1
ATOM 907 C C . ARG A 1 115 ? 7.492 -3.847 12.941 1.00 88.00 115 ARG A C 1
ATOM 909 O O . ARG A 1 115 ? 6.757 -3.999 11.966 1.00 88.00 115 ARG A O 1
ATOM 916 N N . PRO A 1 116 ? 8.320 -4.828 13.348 1.00 84.06 116 PRO A N 1
ATOM 917 C CA . PRO A 1 116 ? 8.517 -6.070 12.587 1.00 84.06 116 PRO A CA 1
ATOM 918 C C . PRO A 1 116 ? 7.247 -6.932 12.469 1.00 84.06 116 PRO A C 1
ATOM 920 O O . PRO A 1 116 ? 7.187 -7.859 11.670 1.00 84.06 116 PRO A O 1
ATOM 923 N N . TRP A 1 117 ? 6.232 -6.642 13.283 1.00 84.50 117 TRP A N 1
ATOM 924 C CA . TRP A 1 117 ? 4.930 -7.302 13.297 1.00 84.50 117 TRP A CA 1
ATOM 925 C C . TRP A 1 117 ? 3.930 -6.727 12.280 1.00 84.50 117 TRP A C 1
ATOM 927 O O . TRP A 1 117 ? 2.832 -7.271 12.141 1.00 84.50 117 TRP A O 1
ATOM 937 N N . VAL A 1 118 ? 4.264 -5.626 11.598 1.00 87.81 118 VAL A N 1
ATOM 938 C CA . VAL A 1 118 ? 3.458 -5.084 10.496 1.00 87.81 118 VAL A CA 1
ATOM 939 C C . VAL A 1 118 ? 3.638 -5.974 9.274 1.00 87.81 118 VAL A C 1
ATOM 941 O O . VAL A 1 118 ? 4.754 -6.280 8.866 1.00 87.81 118 VAL A O 1
ATOM 944 N N . THR A 1 119 ? 2.523 -6.390 8.682 1.00 86.88 119 THR A N 1
ATOM 945 C CA . THR A 1 119 ? 2.523 -7.285 7.521 1.00 86.88 119 THR A CA 1
ATOM 946 C C . THR A 1 119 ? 2.686 -6.506 6.220 1.00 86.88 119 THR A C 1
ATOM 948 O O . THR A 1 119 ? 3.338 -6.981 5.293 1.00 86.88 119 THR A O 1
ATOM 951 N N . GLN A 1 120 ? 2.076 -5.321 6.135 1.00 88.19 120 GLN A N 1
ATOM 952 C CA . GLN A 1 120 ? 2.014 -4.513 4.918 1.00 88.19 120 GLN A CA 1
ATOM 953 C C . GLN A 1 120 ? 1.997 -3.026 5.240 1.00 88.19 120 GLN A C 1
ATOM 955 O O . GLN A 1 120 ? 1.510 -2.618 6.297 1.00 88.19 120 GLN A O 1
ATOM 960 N N . HIS A 1 121 ? 2.461 -2.216 4.292 1.00 91.69 121 HIS A N 1
ATOM 961 C CA . HIS A 1 121 ? 2.392 -0.768 4.387 1.00 91.69 121 HIS A CA 1
ATOM 962 C C . HIS A 1 121 ? 1.874 -0.117 3.106 1.00 91.69 121 HIS A C 1
ATOM 964 O O . HIS A 1 121 ? 2.071 -0.626 2.004 1.00 91.69 121 HIS A O 1
ATOM 970 N N . TYR A 1 122 ? 1.228 1.035 3.268 1.00 92.00 122 TYR A N 1
ATOM 971 C CA . TYR A 1 122 ? 0.711 1.853 2.177 1.00 92.00 122 TYR A CA 1
ATOM 972 C C . TYR A 1 122 ? 1.080 3.309 2.388 1.00 92.00 122 TYR A C 1
ATOM 974 O O . TYR A 1 122 ? 1.002 3.830 3.498 1.00 92.00 122 TYR A O 1
ATOM 982 N N . HIS A 1 123 ? 1.404 3.979 1.291 1.00 91.94 123 HIS A N 1
ATOM 983 C CA . HIS A 1 123 ? 1.594 5.421 1.255 1.00 91.94 123 HIS A CA 1
ATOM 984 C C . HIS A 1 123 ? 0.347 6.070 0.674 1.00 91.94 123 HIS A C 1
ATOM 986 O O . HIS A 1 123 ? -0.168 5.606 -0.346 1.00 91.94 123 HIS A O 1
ATOM 992 N N . ILE A 1 124 ? -0.159 7.121 1.312 1.00 91.25 124 ILE A N 1
ATOM 993 C CA . ILE A 1 124 ? -1.354 7.830 0.848 1.00 91.25 124 ILE A CA 1
ATOM 994 C C . ILE A 1 124 ? -1.091 9.325 0.851 1.00 91.25 124 ILE A C 1
ATOM 996 O O . ILE A 1 124 ? -0.773 9.907 1.889 1.00 91.25 124 ILE A O 1
ATOM 1000 N N . ARG A 1 125 ? -1.272 9.956 -0.312 1.00 89.75 125 ARG A N 1
ATOM 1001 C CA . ARG A 1 125 ? -1.319 11.412 -0.426 1.00 89.75 125 ARG A CA 1
ATOM 1002 C C . ARG A 1 125 ? -2.714 11.904 -0.077 1.00 89.75 125 ARG A C 1
ATOM 1004 O O . ARG A 1 125 ? -3.710 11.498 -0.676 1.00 89.75 125 ARG A O 1
ATOM 1011 N N . CYS A 1 126 ? -2.771 12.805 0.890 1.00 85.62 126 CYS A N 1
ATOM 1012 C CA . CYS A 1 126 ? -4.004 13.335 1.437 1.00 85.62 126 CYS A CA 1
ATOM 1013 C C . CYS A 1 126 ? -4.078 14.852 1.235 1.00 85.62 126 CYS A C 1
ATOM 1015 O O . CYS A 1 126 ? -3.085 15.551 1.443 1.00 85.62 126 CYS A O 1
ATOM 1017 N N . PRO A 1 127 ? -5.260 15.394 0.890 1.00 83.19 127 PRO A N 1
ATOM 1018 C CA . PRO A 1 127 ? -5.459 16.834 0.879 1.00 83.19 127 PRO A CA 1
ATOM 1019 C C . PRO A 1 127 ? -5.332 17.403 2.305 1.00 83.19 127 PRO A C 1
ATOM 1021 O O . PRO A 1 127 ? -5.656 16.708 3.276 1.00 83.19 127 PRO A O 1
ATOM 1024 N N . PRO A 1 128 ? -4.948 18.683 2.457 1.00 78.19 128 PRO A N 1
ATOM 1025 C CA . PRO A 1 128 ? -4.653 19.295 3.758 1.00 78.19 128 PRO A CA 1
ATOM 1026 C C . PRO A 1 128 ? -5.819 19.214 4.754 1.00 78.19 128 PRO A C 1
ATOM 1028 O O . PRO A 1 128 ? -5.599 19.114 5.959 1.00 78.19 128 PRO A O 1
ATOM 1031 N N . ARG A 1 129 ? -7.062 19.156 4.257 1.00 76.75 129 ARG A N 1
ATOM 1032 C CA . ARG A 1 129 ? -8.284 18.960 5.060 1.00 76.75 129 ARG A CA 1
ATOM 1033 C C . ARG A 1 129 ? -8.298 17.677 5.902 1.00 76.75 129 ARG A C 1
ATOM 1035 O O . ARG A 1 129 ? -9.014 17.620 6.894 1.00 76.75 129 ARG A O 1
ATOM 1042 N N . VAL A 1 130 ? -7.565 16.642 5.484 1.00 77.12 130 VAL A N 1
ATOM 1043 C CA . VAL A 1 130 ? -7.469 15.361 6.208 1.00 77.12 130 VAL A CA 1
ATOM 1044 C C . VAL A 1 130 ? -6.448 15.457 7.339 1.00 77.12 130 VAL A C 1
ATOM 1046 O O . VAL A 1 130 ? -6.637 14.843 8.381 1.00 77.12 130 VAL A O 1
ATOM 1049 N N . LEU A 1 131 ? -5.385 16.240 7.140 1.00 75.12 131 LEU A N 1
ATOM 1050 C CA . LEU A 1 131 ? -4.296 16.387 8.106 1.00 75.12 131 LEU A CA 1
ATOM 1051 C C . LEU A 1 131 ? -4.640 17.419 9.190 1.00 75.12 131 LEU A C 1
ATOM 1053 O O . LEU A 1 131 ? -4.300 17.223 10.350 1.00 75.12 131 LEU A O 1
ATOM 1057 N N . ASN A 1 132 ? -5.361 18.483 8.821 1.00 71.81 132 ASN A N 1
ATOM 1058 C CA . ASN A 1 132 ? -5.795 19.542 9.728 1.00 71.81 132 ASN A CA 1
ATOM 1059 C C . ASN A 1 132 ? -7.327 19.664 9.709 1.00 71.81 132 ASN A C 1
ATOM 1061 O O . ASN A 1 132 ? -7.875 20.365 8.847 1.00 71.81 132 ASN A O 1
ATOM 1065 N N . PRO A 1 133 ? -8.042 19.017 10.648 1.00 65.12 133 PRO A N 1
ATOM 1066 C CA . PRO A 1 133 ? -9.495 19.088 10.719 1.00 65.12 133 PRO A CA 1
ATOM 1067 C C . PRO A 1 133 ? -9.936 20.467 11.233 1.00 65.12 133 PRO A C 1
ATOM 1069 O O . PRO A 1 133 ? -10.221 20.668 12.407 1.00 65.12 133 PRO A O 1
ATOM 1072 N N . THR A 1 134 ? -10.006 21.443 10.333 1.00 60.97 134 THR A N 1
ATOM 1073 C CA . THR A 1 134 ? -10.577 22.779 10.590 1.00 60.97 134 THR A CA 1
ATOM 1074 C C . THR A 1 134 ? -12.107 22.781 10.508 1.00 60.97 134 THR A C 1
ATOM 1076 O O . THR A 1 134 ? -12.768 23.715 10.965 1.00 60.97 134 THR A O 1
ATOM 1079 N N . VAL A 1 135 ? -12.698 21.726 9.942 1.00 64.44 135 VAL A N 1
ATOM 1080 C CA . VAL A 1 135 ? -14.137 21.629 9.688 1.00 64.44 135 VAL A CA 1
ATOM 1081 C C . VAL A 1 135 ? -14.862 21.077 10.915 1.00 64.44 135 VAL A C 1
ATOM 1083 O O . VAL A 1 135 ? -14.721 19.909 11.262 1.00 64.44 135 VAL A O 1
ATOM 1086 N N . LYS A 1 136 ? -15.714 21.905 11.535 1.00 66.19 136 LYS A N 1
ATOM 1087 C CA . LYS A 1 136 ? -16.481 21.550 12.746 1.00 66.19 136 LYS A CA 1
ATOM 1088 C C . LYS A 1 136 ? -17.465 20.383 12.551 1.00 66.19 136 LYS A C 1
ATOM 1090 O O . LYS A 1 136 ? -17.774 19.694 13.512 1.00 66.19 136 LYS A O 1
ATOM 1095 N N . ASN A 1 137 ? -17.950 20.154 11.324 1.00 73.75 137 ASN A N 1
ATOM 1096 C CA . ASN A 1 137 ? -18.917 19.099 10.987 1.00 73.75 137 ASN A CA 1
ATOM 1097 C C . ASN A 1 137 ? -18.469 18.283 9.764 1.00 73.75 137 ASN A C 1
ATOM 1099 O O . ASN A 1 137 ? -19.033 18.402 8.674 1.00 73.75 137 ASN A O 1
ATOM 1103 N N . LEU A 1 138 ? -17.462 17.429 9.964 1.00 75.38 138 LEU A N 1
ATOM 1104 C CA . LEU A 1 138 ? -16.890 16.560 8.926 1.00 75.38 138 LEU A CA 1
ATOM 1105 C C . LEU A 1 138 ? -17.945 15.691 8.221 1.00 75.38 138 LEU A C 1
ATOM 1107 O O . LEU A 1 138 ? -17.909 15.569 7.003 1.00 75.38 138 LEU A O 1
ATOM 1111 N N . ILE A 1 139 ? -18.914 15.140 8.962 1.00 77.81 139 ILE A N 1
ATOM 1112 C CA . ILE A 1 139 ? -19.945 14.248 8.400 1.00 77.81 139 ILE A CA 1
ATOM 1113 C C . ILE A 1 139 ? -20.793 14.977 7.353 1.00 77.81 139 ILE A C 1
ATOM 1115 O O . ILE A 1 139 ? -20.971 14.477 6.245 1.00 77.81 139 ILE A O 1
ATOM 1119 N N . LYS A 1 140 ? -21.286 16.181 7.675 1.00 80.25 140 LYS A N 1
ATOM 1120 C CA . LYS A 1 140 ? -22.113 16.974 6.753 1.00 80.25 140 LYS A CA 1
ATOM 1121 C C . LYS A 1 140 ? -21.312 17.407 5.526 1.00 80.25 140 LYS A C 1
ATOM 1123 O O . LYS A 1 140 ? -21.827 17.345 4.416 1.00 80.25 140 LYS A O 1
ATOM 1128 N N . PHE A 1 141 ? -20.058 17.804 5.734 1.00 80.50 141 PHE A N 1
ATOM 1129 C CA . PHE A 1 141 ? -19.160 18.200 4.655 1.00 80.50 141 PHE A CA 1
ATOM 1130 C C . PHE A 1 141 ? -18.907 17.048 3.677 1.00 80.50 141 PHE A C 1
ATOM 1132 O O . PHE A 1 141 ? -19.178 17.189 2.490 1.00 80.50 141 PHE A O 1
ATOM 1139 N N . TYR A 1 142 ? -18.467 15.885 4.168 1.00 79.62 142 TYR A N 1
ATOM 1140 C CA . TYR A 1 142 ? -18.213 14.737 3.297 1.00 79.62 142 TYR A CA 1
ATOM 1141 C C . TYR A 1 142 ? -19.490 14.201 2.647 1.00 79.62 142 TYR A C 1
ATOM 1143 O O . TYR A 1 142 ? -19.438 13.798 1.494 1.00 79.62 142 TYR A O 1
ATOM 1151 N N . SER A 1 143 ? -20.645 14.289 3.317 1.00 82.94 143 SER A N 1
ATOM 1152 C CA . SER A 1 143 ? -21.934 13.956 2.691 1.00 82.94 143 SER A CA 1
ATOM 1153 C C . SER A 1 143 ? -22.221 14.836 1.470 1.00 82.94 143 SER A C 1
ATOM 1155 O O . SER A 1 143 ? -22.714 14.337 0.470 1.00 82.94 143 SER A O 1
ATOM 1157 N N . GLN A 1 144 ? -21.888 16.130 1.520 1.00 81.88 144 GLN A N 1
ATOM 1158 C CA . GLN A 1 144 ? -22.031 17.022 0.364 1.00 81.88 144 GLN A CA 1
ATOM 1159 C C . GLN A 1 144 ? -21.000 16.722 -0.727 1.00 81.88 144 GLN A C 1
ATOM 1161 O O . GLN A 1 144 ? -21.358 16.697 -1.898 1.00 81.88 144 GLN A O 1
ATOM 1166 N N . VAL A 1 145 ? -19.746 16.451 -0.355 1.00 80.31 145 VAL A N 1
ATOM 1167 C CA . VAL A 1 145 ? -18.694 16.086 -1.319 1.00 80.31 145 VAL A CA 1
ATOM 1168 C C . VAL A 1 145 ? -19.068 14.810 -2.074 1.00 80.31 145 VAL A C 1
ATOM 1170 O O . VAL A 1 145 ? -19.003 14.797 -3.295 1.00 80.31 145 VAL A O 1
ATOM 1173 N N . PHE A 1 146 ? -19.542 13.771 -1.379 1.00 80.94 146 PHE A N 1
ATOM 1174 C CA . PHE A 1 146 ? -19.952 12.511 -2.012 1.00 80.94 146 PHE A CA 1
ATOM 1175 C C . PHE A 1 146 ? -21.190 12.637 -2.908 1.00 80.94 146 PHE A C 1
ATOM 1177 O O . PHE A 1 146 ? -21.411 11.772 -3.747 1.00 80.94 146 PHE A O 1
ATOM 1184 N N . LEU A 1 147 ? -22.000 13.687 -2.737 1.00 82.06 147 LEU A N 1
ATOM 1185 C CA . LEU A 1 147 ? -23.134 13.975 -3.619 1.00 82.06 147 LEU A CA 1
ATOM 1186 C C . LEU A 1 147 ? -22.729 14.755 -4.878 1.00 82.06 147 LEU A C 1
ATOM 1188 O O . LEU A 1 147 ? -23.470 14.734 -5.855 1.00 82.06 147 LEU A O 1
ATOM 1192 N N . LEU A 1 148 ? -21.604 15.475 -4.840 1.00 79.19 148 LEU A N 1
ATOM 1193 C CA . LEU A 1 148 ? -21.195 16.416 -5.888 1.00 79.19 148 LEU A CA 1
ATOM 1194 C C . LEU A 1 148 ? -20.021 15.913 -6.735 1.00 79.19 148 LEU A C 1
ATOM 1196 O O . LEU A 1 148 ? -19.925 16.277 -7.903 1.00 79.19 148 LEU A O 1
ATOM 1200 N N . GLU A 1 149 ? -19.124 15.113 -6.160 1.00 80.00 149 GLU A N 1
ATOM 1201 C CA . GLU A 1 149 ? -17.903 14.644 -6.816 1.00 80.00 149 GLU A CA 1
ATOM 1202 C C . GLU A 1 149 ? -17.924 13.127 -7.002 1.00 80.00 149 GLU A C 1
ATOM 1204 O O . GLU A 1 149 ? -18.153 12.367 -6.058 1.00 80.00 149 GLU A O 1
ATOM 1209 N N . GLU A 1 150 ? -17.606 12.674 -8.215 1.00 78.12 150 GLU A N 1
ATOM 1210 C CA . GLU A 1 150 ? -17.333 11.261 -8.452 1.00 78.12 150 GLU A CA 1
ATOM 1211 C C . GLU A 1 150 ? -15.978 10.863 -7.840 1.00 78.12 150 GLU A C 1
ATOM 1213 O O . GLU A 1 150 ? -14.995 11.611 -7.930 1.00 78.12 150 GLU A O 1
ATOM 1218 N N . PRO A 1 151 ? -15.882 9.677 -7.213 1.00 77.38 151 PRO A N 1
ATOM 1219 C CA . PRO A 1 151 ? -14.645 9.228 -6.599 1.00 77.38 151 PRO A CA 1
ATOM 1220 C C . PRO A 1 151 ? -13.573 9.003 -7.668 1.00 77.38 151 PRO A C 1
ATOM 1222 O O . PRO A 1 151 ? -13.701 8.149 -8.544 1.00 77.38 151 PRO A O 1
ATOM 1225 N N . ASN A 1 152 ? -12.463 9.736 -7.558 1.00 83.94 152 ASN A N 1
ATOM 1226 C CA . ASN A 1 152 ? -11.322 9.547 -8.446 1.00 83.94 152 ASN A CA 1
ATOM 1227 C C . ASN A 1 152 ? -10.747 8.130 -8.276 1.00 83.94 152 ASN A C 1
ATOM 1229 O O . ASN A 1 152 ? -10.163 7.793 -7.240 1.00 83.94 152 ASN A O 1
ATOM 1233 N N . GLN A 1 153 ? -10.874 7.308 -9.316 1.00 81.81 153 GLN A N 1
ATOM 1234 C CA . GLN A 1 153 ? -10.458 5.905 -9.303 1.00 81.81 153 GLN A CA 1
ATOM 1235 C C . GLN A 1 153 ? -8.939 5.734 -9.141 1.00 81.81 153 GLN A C 1
ATOM 1237 O O . GLN A 1 153 ? -8.495 4.716 -8.607 1.00 81.81 153 GLN A O 1
ATOM 1242 N N . HIS A 1 154 ? -8.145 6.740 -9.511 1.00 83.81 154 HIS A N 1
ATOM 1243 C CA . HIS A 1 154 ? -6.684 6.738 -9.399 1.00 83.81 154 HIS A CA 1
ATOM 1244 C C . HIS A 1 154 ? -6.165 7.398 -8.112 1.00 83.81 154 HIS A C 1
ATOM 1246 O O . HIS A 1 154 ? -4.956 7.546 -7.944 1.00 83.81 154 HIS A O 1
ATOM 1252 N N . SER A 1 155 ? -7.050 7.807 -7.196 1.00 87.25 155 SER A N 1
ATOM 1253 C CA . SER A 1 155 ? -6.637 8.339 -5.894 1.00 87.25 155 SER A CA 1
ATOM 1254 C C . SER A 1 155 ? -6.006 7.252 -5.017 1.00 87.25 155 SER A C 1
ATOM 1256 O O . SER A 1 155 ? -6.486 6.118 -4.973 1.00 87.25 155 SER A O 1
ATOM 1258 N N . ASP A 1 156 ? -4.986 7.622 -4.237 1.00 88.81 156 ASP A N 1
ATOM 1259 C CA . ASP A 1 156 ? -4.363 6.725 -3.256 1.00 88.81 156 ASP A CA 1
ATOM 1260 C C . ASP A 1 156 ? -5.368 6.255 -2.181 1.00 88.81 156 ASP A C 1
ATOM 1262 O O . ASP A 1 156 ? -5.251 5.145 -1.662 1.00 88.81 156 ASP A O 1
ATOM 1266 N N . MET A 1 157 ? -6.392 7.064 -1.876 1.00 88.44 157 MET A N 1
ATOM 1267 C CA . MET A 1 157 ? -7.462 6.677 -0.948 1.00 88.44 157 MET A CA 1
ATOM 1268 C C . MET A 1 157 ? -8.378 5.611 -1.563 1.00 88.44 157 MET A C 1
ATOM 1270 O O . MET A 1 157 ? -8.742 4.645 -0.895 1.00 88.44 157 MET A O 1
ATOM 1274 N N . SER A 1 158 ? -8.702 5.743 -2.853 1.00 90.19 158 SER A N 1
ATOM 1275 C CA . SER A 1 158 ? -9.459 4.735 -3.608 1.00 90.19 158 SER A CA 1
ATOM 1276 C C . SER A 1 158 ? -8.691 3.418 -3.698 1.00 90.19 158 SER A C 1
ATOM 1278 O O . SER A 1 158 ? -9.291 2.351 -3.585 1.00 90.19 158 SER A O 1
ATOM 1280 N N . ARG A 1 159 ? -7.359 3.482 -3.826 1.00 91.50 159 ARG A N 1
ATOM 1281 C CA . ARG A 1 159 ? -6.481 2.308 -3.739 1.00 91.50 159 ARG A CA 1
ATOM 1282 C C . ARG A 1 159 ? -6.577 1.627 -2.374 1.00 91.50 159 ARG A C 1
ATOM 1284 O O . ARG A 1 159 ? -6.764 0.415 -2.329 1.00 91.50 159 ARG A O 1
ATOM 1291 N N . LEU A 1 160 ? -6.485 2.379 -1.271 1.00 91.06 160 LEU A N 1
ATOM 1292 C CA . LEU A 1 160 ? -6.653 1.802 0.071 1.00 91.06 160 LEU A CA 1
ATOM 1293 C C . LEU A 1 160 ? -8.042 1.171 0.228 1.00 91.06 160 LEU A C 1
ATOM 1295 O O . LEU A 1 160 ? -8.151 0.058 0.734 1.00 91.06 160 LEU A O 1
ATOM 1299 N N . ALA A 1 161 ? -9.095 1.844 -0.239 1.00 90.75 161 ALA A N 1
ATOM 1300 C CA . ALA A 1 161 ? -10.452 1.312 -0.191 1.00 90.75 161 ALA A CA 1
ATOM 1301 C C . ALA A 1 161 ? -10.568 -0.013 -0.960 1.00 90.75 161 ALA A C 1
ATOM 1303 O O . ALA A 1 161 ? -11.061 -0.987 -0.399 1.00 90.75 161 ALA A O 1
ATOM 1304 N N . ARG A 1 162 ? -10.039 -0.089 -2.191 1.00 92.25 162 ARG A N 1
ATOM 1305 C CA . ARG A 1 162 ? -9.987 -1.336 -2.975 1.00 92.25 162 ARG A CA 1
ATOM 1306 C C . ARG A 1 162 ? -9.195 -2.433 -2.276 1.00 92.25 162 ARG A C 1
ATOM 1308 O O . ARG A 1 162 ? -9.572 -3.598 -2.354 1.00 92.25 162 ARG A O 1
ATOM 1315 N N . TYR A 1 163 ? -8.119 -2.076 -1.583 1.00 89.75 163 TYR A N 1
ATOM 1316 C CA . TYR A 1 163 ? -7.356 -3.039 -0.802 1.00 89.75 163 TYR A CA 1
ATOM 1317 C C . TYR A 1 163 ? -8.195 -3.634 0.332 1.00 89.75 163 TYR A C 1
ATOM 1319 O O . TYR A 1 163 ? -8.311 -4.852 0.445 1.00 89.75 163 TYR A O 1
ATOM 1327 N N . LEU A 1 164 ? -8.846 -2.773 1.115 1.00 89.06 164 LEU A N 1
ATOM 1328 C CA . LEU A 1 164 ? -9.693 -3.186 2.230 1.00 89.06 164 LEU A CA 1
ATOM 1329 C C . LEU A 1 164 ? -10.912 -3.997 1.755 1.00 89.06 164 LEU A C 1
ATOM 1331 O O . LEU A 1 164 ? -11.278 -4.973 2.403 1.00 89.06 164 LEU A O 1
ATOM 1335 N N . THR A 1 165 ? -11.516 -3.656 0.613 1.00 89.81 165 THR A N 1
ATOM 1336 C CA . THR A 1 165 ? -12.684 -4.380 0.077 1.00 89.81 165 THR A CA 1
ATOM 1337 C C . THR A 1 165 ? -12.337 -5.670 -0.675 1.00 89.81 165 THR A C 1
ATOM 1339 O O . THR A 1 165 ? -13.253 -6.409 -1.055 1.00 89.81 165 THR A O 1
ATOM 1342 N N . GLY A 1 166 ? -11.046 -5.956 -0.891 1.00 89.25 166 GLY A N 1
ATOM 1343 C CA . GLY A 1 166 ? -10.577 -7.109 -1.668 1.00 89.25 166 GLY A CA 1
ATOM 1344 C C . GLY A 1 166 ? -10.752 -6.951 -3.183 1.00 89.25 166 GLY A C 1
ATOM 1345 O O . GLY A 1 166 ? -10.873 -7.942 -3.896 1.00 89.25 166 GLY A O 1
ATOM 1346 N N . GLN A 1 167 ? -10.799 -5.714 -3.679 1.00 91.88 167 GLN A N 1
ATOM 1347 C CA . GLN A 1 167 ? -10.953 -5.360 -5.097 1.00 91.88 167 GLN A CA 1
ATOM 1348 C C . GLN A 1 167 ? -9.686 -4.722 -5.694 1.00 91.88 167 GLN A C 1
ATOM 1350 O O . GLN A 1 167 ? -9.751 -4.077 -6.740 1.00 91.88 167 GLN A O 1
ATOM 1355 N N . ALA A 1 168 ? -8.541 -4.849 -5.018 1.00 92.69 168 ALA A N 1
ATOM 1356 C CA . ALA A 1 168 ? -7.276 -4.304 -5.495 1.00 92.69 168 ALA A CA 1
ATOM 1357 C C . ALA A 1 168 ? -6.811 -4.998 -6.782 1.00 92.69 168 ALA A C 1
ATOM 1359 O O . ALA A 1 168 ? -6.858 -6.224 -6.898 1.00 92.69 168 ALA A O 1
ATOM 1360 N N . VAL A 1 169 ? -6.315 -4.206 -7.732 1.00 94.19 169 VAL A N 1
ATOM 1361 C CA . VAL A 1 169 ? -5.843 -4.695 -9.032 1.00 94.19 169 VAL A CA 1
ATOM 1362 C C . VAL A 1 169 ? -4.315 -4.730 -9.061 1.00 94.19 169 VAL A C 1
ATOM 1364 O O 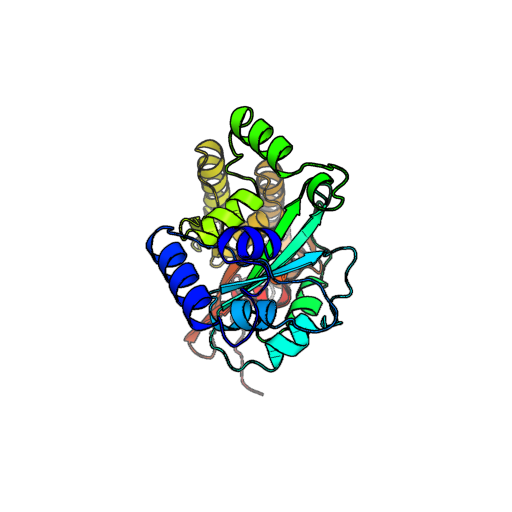. VAL A 1 169 ? -3.648 -3.705 -8.916 1.00 94.19 169 VAL A O 1
ATOM 1367 N N . GLY A 1 170 ? -3.750 -5.921 -9.261 1.00 94.81 170 GLY A N 1
ATOM 1368 C CA . GLY A 1 170 ? -2.309 -6.127 -9.412 1.00 94.81 170 GLY A CA 1
ATOM 1369 C C . GLY A 1 170 ? -1.879 -6.208 -10.879 1.00 94.81 170 GLY A C 1
ATOM 1370 O O . GLY A 1 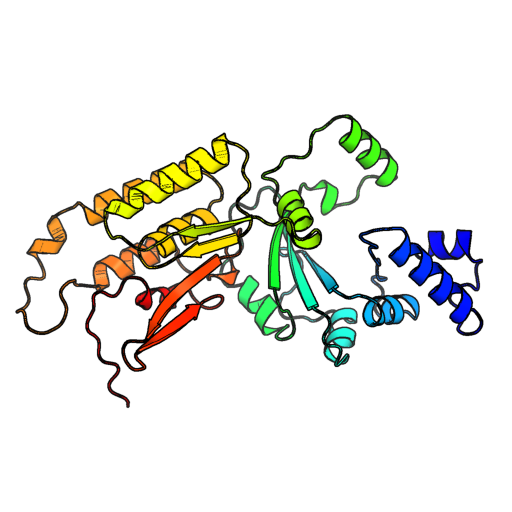170 ? -2.493 -6.929 -11.663 1.00 94.81 170 GLY A O 1
ATOM 1371 N N . LEU A 1 171 ? -0.793 -5.523 -11.240 1.00 95.31 171 LEU A N 1
ATOM 1372 C CA . LEU A 1 171 ? -0.161 -5.594 -12.559 1.00 95.31 171 LEU A CA 1
ATOM 1373 C C . LEU A 1 171 ? 1.152 -6.380 -12.481 1.00 95.31 171 LEU A C 1
ATOM 1375 O O . LEU A 1 171 ? 2.057 -5.996 -11.744 1.00 95.31 171 LEU A O 1
ATOM 1379 N N . VAL A 1 172 ? 1.290 -7.447 -13.273 1.00 95.19 172 VAL A N 1
ATOM 1380 C CA . VAL A 1 172 ? 2.519 -8.257 -13.334 1.00 95.19 172 VAL A CA 1
ATOM 1381 C C . VAL A 1 172 ? 3.179 -8.124 -14.704 1.00 95.19 172 VAL A C 1
ATOM 1383 O O . VAL A 1 172 ? 2.568 -8.411 -15.731 1.00 95.19 172 VAL A O 1
ATOM 1386 N N . LEU A 1 173 ? 4.444 -7.702 -14.718 1.00 91.38 173 LEU A N 1
ATOM 1387 C CA . LEU A 1 173 ? 5.221 -7.420 -15.921 1.00 91.38 173 LEU A CA 1
ATOM 1388 C C . LEU A 1 173 ? 6.323 -8.467 -16.127 1.00 91.38 173 LEU A C 1
ATOM 1390 O O . LEU A 1 173 ? 7.280 -8.570 -15.354 1.00 91.38 173 LEU A O 1
ATOM 1394 N N . GLY A 1 174 ? 6.207 -9.234 -17.210 1.00 87.69 174 GLY A N 1
ATOM 1395 C CA . GLY A 1 174 ? 7.182 -10.262 -17.575 1.00 87.69 174 GLY A CA 1
ATOM 1396 C C . GLY A 1 174 ? 8.541 -9.708 -18.025 1.00 87.69 174 GLY A C 1
ATOM 1397 O O . GLY A 1 174 ? 8.670 -8.551 -18.442 1.00 87.69 174 GLY A O 1
ATOM 1398 N N . GLY A 1 175 ? 9.562 -10.567 -17.980 1.00 81.12 175 GLY A N 1
ATOM 1399 C CA . GLY A 1 175 ? 10.867 -10.306 -18.593 1.00 81.12 175 GLY A CA 1
ATOM 1400 C C . GLY A 1 175 ? 10.817 -10.386 -20.126 1.00 81.12 175 GLY A C 1
ATOM 1401 O O . GLY A 1 175 ? 9.897 -10.963 -20.697 1.00 81.12 175 GLY A O 1
ATOM 1402 N N . GLY A 1 176 ? 11.807 -9.803 -20.811 1.00 71.19 176 GLY A N 1
ATOM 1403 C CA . GLY A 1 176 ? 11.833 -9.813 -22.285 1.00 71.19 176 GLY A CA 1
ATOM 1404 C C . GLY A 1 176 ? 12.850 -8.893 -22.972 1.00 71.19 176 GLY A C 1
ATOM 1405 O O . GLY A 1 176 ? 12.711 -8.621 -24.166 1.00 71.19 176 GLY A O 1
ATOM 1406 N N . GLY A 1 177 ? 13.850 -8.377 -22.246 1.00 70.81 177 GLY A N 1
ATOM 1407 C CA . GLY A 1 177 ? 14.895 -7.511 -22.806 1.00 70.81 177 GLY A CA 1
ATOM 1408 C C . GLY A 1 177 ? 14.340 -6.255 -23.492 1.00 70.81 177 GLY A C 1
ATOM 1409 O O . GLY A 1 177 ? 13.481 -5.565 -22.945 1.00 70.81 177 GLY A O 1
ATOM 1410 N N . ALA A 1 178 ? 14.802 -5.970 -24.715 1.00 66.69 178 ALA A N 1
ATOM 1411 C CA . ALA A 1 178 ? 14.435 -4.766 -25.472 1.00 66.69 178 ALA A CA 1
ATOM 1412 C C . ALA A 1 178 ? 12.923 -4.622 -25.757 1.00 66.69 178 ALA A C 1
ATOM 1414 O O . ALA A 1 178 ? 12.452 -3.510 -25.997 1.00 66.69 178 ALA A O 1
ATOM 1415 N N . LYS A 1 179 ? 12.141 -5.713 -25.690 1.00 74.81 179 LYS A N 1
ATOM 1416 C CA . LYS A 1 179 ? 10.675 -5.670 -25.851 1.00 74.81 179 LYS A CA 1
ATOM 1417 C C . LYS A 1 179 ? 9.948 -5.032 -24.661 1.00 74.81 179 LYS A C 1
ATOM 1419 O O . LYS A 1 179 ? 8.768 -4.719 -24.778 1.00 74.81 179 LYS A O 1
ATOM 1424 N N . GLY A 1 180 ? 10.631 -4.781 -23.542 1.00 74.38 180 GLY A N 1
ATOM 1425 C CA . GLY A 1 180 ? 10.005 -4.198 -22.353 1.00 74.38 180 GLY A CA 1
ATOM 1426 C C . GLY A 1 180 ? 9.483 -2.769 -22.526 1.00 74.38 180 GLY A C 1
ATOM 1427 O O . GLY A 1 180 ? 8.686 -2.327 -21.708 1.00 74.38 180 GLY A O 1
ATOM 1428 N N . ALA A 1 181 ? 9.830 -2.070 -23.614 1.00 79.62 181 ALA A N 1
ATOM 1429 C CA . ALA A 1 181 ? 9.190 -0.799 -23.968 1.00 79.62 181 ALA A CA 1
ATOM 1430 C C . ALA A 1 181 ? 7.665 -0.933 -24.170 1.00 79.62 181 ALA A C 1
ATOM 1432 O O . ALA A 1 181 ? 6.933 0.030 -23.951 1.00 79.62 181 ALA A O 1
ATOM 1433 N N . ALA A 1 182 ? 7.174 -2.127 -24.528 1.00 88.69 182 ALA A N 1
ATOM 1434 C CA . ALA A 1 182 ? 5.744 -2.402 -24.645 1.00 88.69 182 ALA A 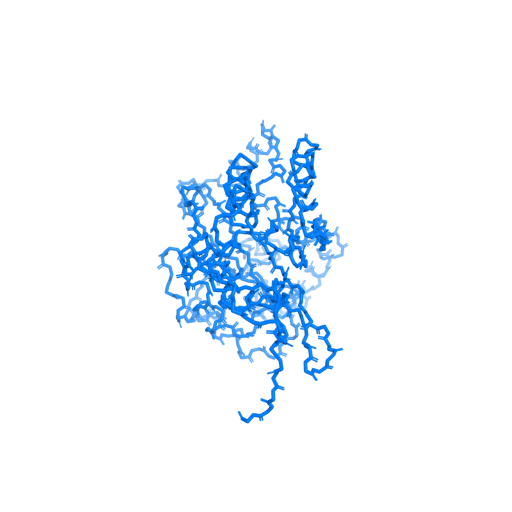CA 1
ATOM 1435 C C . ALA A 1 182 ? 4.998 -2.244 -23.307 1.00 88.69 182 ALA A C 1
ATOM 1437 O O . ALA A 1 182 ? 3.851 -1.800 -23.303 1.00 88.69 182 ALA A O 1
ATOM 1438 N N . HIS A 1 183 ? 5.656 -2.521 -22.173 1.00 91.25 183 HIS A N 1
ATOM 1439 C CA . HIS A 1 183 ? 5.051 -2.400 -20.839 1.00 91.25 183 HIS A CA 1
ATOM 1440 C C . HIS A 1 183 ? 4.610 -0.967 -20.525 1.00 91.25 183 HIS A C 1
ATOM 1442 O O . HIS A 1 183 ? 3.578 -0.767 -19.893 1.00 91.25 183 HIS A O 1
ATOM 1448 N N . VAL A 1 184 ? 5.338 0.038 -21.026 1.00 91.12 184 VAL A N 1
ATOM 1449 C CA . VAL A 1 184 ? 4.958 1.456 -20.888 1.00 91.12 184 VAL A CA 1
ATOM 1450 C C . VAL A 1 184 ? 3.650 1.743 -21.629 1.00 91.12 184 VAL A C 1
ATOM 1452 O O . VAL A 1 184 ? 2.787 2.450 -21.113 1.00 91.12 184 VAL A O 1
ATOM 1455 N N . GLY A 1 185 ? 3.483 1.163 -22.822 1.00 91.62 185 GLY A N 1
ATOM 1456 C CA . GLY A 1 185 ? 2.245 1.258 -23.596 1.00 91.62 185 GLY A CA 1
ATOM 1457 C C . GLY A 1 185 ? 1.066 0.591 -22.888 1.00 91.62 185 GLY A C 1
ATOM 1458 O O . GLY A 1 185 ? -0.009 1.176 -22.824 1.00 91.62 185 GLY A O 1
ATOM 1459 N N . VAL A 1 186 ? 1.282 -0.583 -22.287 1.00 93.50 186 VAL A N 1
ATOM 1460 C CA . VAL A 1 186 ? 0.255 -1.281 -21.495 1.00 93.50 186 VAL A CA 1
ATOM 1461 C C . VAL A 1 186 ? -0.199 -0.426 -20.312 1.00 93.50 186 VAL A C 1
ATOM 1463 O O . VAL A 1 186 ? -1.395 -0.205 -20.156 1.00 93.50 186 VAL A O 1
ATOM 1466 N N . ILE A 1 187 ? 0.734 0.113 -19.519 1.00 93.25 187 ILE A N 1
ATOM 1467 C CA . ILE A 1 187 ? 0.404 0.983 -18.375 1.00 93.25 187 ILE A CA 1
ATOM 1468 C C . ILE A 1 187 ? -0.389 2.211 -18.833 1.00 93.25 187 ILE A C 1
ATOM 1470 O O . ILE A 1 187 ? -1.363 2.595 -18.189 1.00 93.25 187 ILE A O 1
ATOM 1474 N N . ARG A 1 188 ? -0.008 2.805 -19.969 1.00 92.31 188 ARG A N 1
ATOM 1475 C CA . ARG A 1 188 ? -0.728 3.941 -20.547 1.00 92.31 188 ARG A CA 1
ATOM 1476 C C . ARG A 1 188 ? -2.170 3.585 -20.909 1.00 92.31 188 ARG A C 1
ATOM 1478 O O . ARG A 1 188 ? -3.068 4.321 -20.521 1.00 92.31 188 ARG A O 1
ATOM 1485 N N . VAL A 1 189 ? -2.389 2.468 -21.603 1.00 94.62 189 VAL A N 1
ATOM 1486 C CA . VAL A 1 189 ? -3.737 2.025 -21.995 1.00 94.62 189 VAL A CA 1
ATOM 1487 C C . VAL A 1 189 ? -4.586 1.688 -20.772 1.00 94.62 189 VAL A C 1
ATOM 1489 O O . VAL A 1 189 ? -5.755 2.051 -20.734 1.00 94.62 189 VAL A O 1
ATOM 1492 N N . LEU A 1 190 ? -4.011 1.048 -19.749 1.00 93.19 190 LEU A N 1
ATOM 1493 C CA . LEU A 1 190 ? -4.721 0.774 -18.496 1.00 93.19 190 LEU A CA 1
ATOM 1494 C C . LEU A 1 190 ? -5.180 2.072 -17.821 1.00 93.19 190 LEU A C 1
ATOM 1496 O O . LEU A 1 190 ? -6.334 2.170 -17.412 1.00 93.19 190 LEU A O 1
ATOM 1500 N N . GLN A 1 191 ? -4.310 3.083 -17.774 1.00 90.00 191 GLN A N 1
ATOM 1501 C CA . GLN A 1 191 ? -4.649 4.390 -17.216 1.00 90.00 191 GLN A CA 1
ATOM 1502 C C . GLN A 1 191 ? -5.733 5.105 -18.041 1.00 90.00 191 GLN A C 1
ATOM 1504 O O . GLN A 1 191 ? -6.660 5.666 -17.468 1.00 90.00 191 GLN A O 1
ATOM 1509 N N . GLU A 1 192 ? -5.640 5.073 -19.375 1.00 90.56 192 GLU A N 1
ATOM 1510 C CA . GLU A 1 192 ? -6.633 5.667 -20.287 1.00 90.56 192 GLU A CA 1
ATOM 1511 C C . GLU A 1 192 ? -7.992 4.950 -20.214 1.00 90.56 192 GLU A C 1
ATOM 1513 O O . GLU A 1 192 ? -9.034 5.591 -20.326 1.00 90.56 192 GLU A O 1
ATOM 1518 N N . ALA A 1 193 ? -7.994 3.640 -19.962 1.00 92.50 193 ALA A N 1
ATOM 1519 C CA . ALA A 1 193 ? -9.199 2.839 -19.754 1.00 92.50 193 ALA A CA 1
ATOM 1520 C C . ALA A 1 193 ? -9.813 2.998 -18.348 1.00 92.50 193 ALA A C 1
ATOM 1522 O O . ALA A 1 193 ? -10.827 2.365 -18.056 1.00 92.50 193 ALA A O 1
ATOM 1523 N N . GLY A 1 194 ? -9.203 3.796 -17.462 1.00 89.38 194 GLY A N 1
ATOM 1524 C CA . GLY A 1 194 ? -9.654 3.961 -16.077 1.00 89.38 194 GLY A CA 1
ATOM 1525 C C . GLY A 1 194 ? -9.392 2.743 -15.185 1.00 89.38 194 GLY A C 1
ATOM 1526 O O . GLY A 1 194 ? -9.961 2.631 -14.104 1.00 89.38 194 GLY A O 1
ATOM 1527 N N . ILE A 1 195 ? -8.530 1.810 -15.601 1.00 92.19 195 ILE A N 1
ATOM 1528 C CA . ILE A 1 195 ? -8.203 0.623 -14.807 1.00 92.19 195 ILE A CA 1
ATOM 1529 C C . ILE A 1 195 ? -7.127 1.005 -13.779 1.00 92.19 195 ILE A C 1
ATOM 1531 O O . ILE A 1 195 ? -6.013 1.375 -14.163 1.00 92.19 195 ILE A O 1
ATOM 1535 N N . PRO A 1 196 ? -7.414 0.928 -12.467 1.00 91.81 196 PRO A N 1
ATOM 1536 C CA . PRO A 1 196 ? -6.432 1.259 -11.445 1.00 91.81 196 PRO A CA 1
ATOM 1537 C C . PRO A 1 196 ? -5.323 0.204 -11.359 1.00 91.81 196 PRO A C 1
ATOM 1539 O O . PRO A 1 196 ? -5.561 -0.982 -11.567 1.00 91.81 196 PRO A O 1
ATOM 1542 N N . ILE A 1 197 ? -4.112 0.635 -10.999 1.00 93.94 197 ILE A N 1
ATOM 1543 C CA . ILE A 1 197 ? -2.973 -0.245 -10.708 1.00 93.94 197 ILE A CA 1
ATOM 1544 C C . ILE A 1 197 ? -2.611 -0.056 -9.233 1.00 93.94 197 ILE A C 1
ATOM 1546 O O . ILE A 1 197 ? -1.998 0.944 -8.858 1.00 93.94 197 ILE A O 1
ATOM 1550 N N . ASP A 1 198 ? -3.018 -1.007 -8.395 1.00 93.69 198 ASP A N 1
ATOM 1551 C CA . ASP A 1 198 ? -2.902 -0.923 -6.935 1.00 93.69 198 ASP A CA 1
ATOM 1552 C C . ASP A 1 198 ? -1.667 -1.657 -6.386 1.00 93.69 198 ASP A C 1
ATOM 1554 O O . ASP A 1 198 ? -1.213 -1.352 -5.285 1.00 93.69 198 ASP A O 1
ATOM 1558 N N . MET A 1 199 ? -1.104 -2.598 -7.150 1.00 93.00 199 MET A N 1
ATOM 1559 C CA . MET A 1 199 ? 0.141 -3.308 -6.842 1.00 93.00 199 MET A CA 1
ATOM 1560 C C . MET A 1 199 ? 0.872 -3.663 -8.137 1.00 93.00 199 MET A C 1
ATOM 1562 O O . MET A 1 199 ? 0.235 -3.921 -9.158 1.00 93.00 199 MET A O 1
ATOM 1566 N N . VAL A 1 200 ? 2.203 -3.705 -8.103 1.00 93.81 200 VAL A N 1
ATOM 1567 C CA . VAL A 1 200 ? 3.028 -3.996 -9.280 1.00 93.81 200 VAL A CA 1
ATOM 1568 C C . VAL A 1 200 ? 4.035 -5.095 -8.971 1.00 93.81 200 VAL A C 1
ATOM 1570 O O . VAL A 1 200 ? 4.692 -5.088 -7.936 1.00 93.81 200 VAL A O 1
ATOM 1573 N N . GLY A 1 201 ? 4.180 -6.036 -9.892 1.00 91.75 201 GLY A N 1
ATOM 1574 C CA . GLY A 1 201 ? 5.173 -7.096 -9.836 1.00 91.75 201 GLY A CA 1
ATOM 1575 C C . GLY A 1 201 ? 5.953 -7.180 -11.131 1.00 91.75 201 GLY A C 1
ATOM 1576 O O . GLY A 1 201 ? 5.396 -6.929 -12.199 1.00 91.75 201 GLY A O 1
ATOM 1577 N N . GLY A 1 202 ? 7.217 -7.588 -11.086 1.00 89.69 202 GLY A N 1
ATOM 1578 C CA . GLY A 1 202 ? 7.923 -7.841 -12.337 1.00 89.69 202 GLY A CA 1
ATOM 1579 C C . GLY A 1 202 ? 9.189 -8.673 -12.249 1.00 89.69 202 GLY A C 1
ATOM 1580 O O . GLY A 1 202 ? 9.702 -8.980 -11.174 1.00 89.69 202 GLY A O 1
ATOM 1581 N N . THR A 1 203 ? 9.696 -9.043 -13.425 1.00 86.44 203 THR A N 1
ATOM 1582 C CA . THR A 1 203 ? 10.983 -9.734 -13.608 1.00 86.44 203 THR A CA 1
ATOM 1583 C C . THR A 1 203 ? 11.813 -9.006 -14.662 1.00 86.44 203 THR A C 1
ATOM 1585 O O . THR A 1 203 ? 11.290 -8.645 -15.720 1.00 86.44 203 THR A O 1
ATOM 1588 N N . SER A 1 204 ? 13.110 -8.802 -14.413 1.00 82.12 204 SER A N 1
ATOM 1589 C CA . SER A 1 204 ? 14.028 -8.170 -15.375 1.00 82.12 204 SER A CA 1
ATOM 1590 C C . SER A 1 204 ? 13.522 -6.807 -15.874 1.00 82.12 204 SER A C 1
ATOM 1592 O O . SER A 1 204 ? 13.292 -5.910 -15.064 1.00 82.12 204 SER A O 1
ATOM 1594 N N . ILE A 1 205 ? 13.315 -6.619 -17.181 1.00 82.12 205 ILE A N 1
ATOM 1595 C CA . ILE A 1 205 ? 12.799 -5.354 -17.733 1.00 82.12 205 ILE A CA 1
ATOM 1596 C C . ILE A 1 205 ? 11.409 -4.993 -17.200 1.00 82.12 205 ILE A C 1
ATOM 1598 O O . ILE A 1 205 ? 11.126 -3.816 -16.992 1.00 82.12 205 ILE A O 1
ATOM 1602 N N . GLY A 1 206 ? 10.567 -5.988 -16.911 1.00 85.12 206 GLY A N 1
ATOM 1603 C CA . GLY A 1 206 ? 9.268 -5.763 -16.285 1.00 85.12 206 GLY A CA 1
ATOM 1604 C C . GLY A 1 206 ? 9.394 -5.264 -14.847 1.00 85.12 206 GLY A C 1
ATOM 1605 O O . GLY A 1 206 ? 8.659 -4.368 -14.450 1.00 85.12 206 GLY A O 1
ATOM 1606 N N . ALA A 1 207 ? 10.377 -5.772 -14.094 1.00 86.38 207 ALA A N 1
ATOM 1607 C CA . ALA A 1 207 ? 10.706 -5.263 -12.763 1.00 86.38 207 ALA A CA 1
ATOM 1608 C C . ALA A 1 207 ? 11.149 -3.793 -12.834 1.00 86.38 207 ALA A C 1
ATOM 1610 O O . ALA A 1 207 ? 10.643 -2.950 -12.103 1.00 86.38 207 ALA A O 1
ATOM 1611 N N . LEU A 1 208 ? 12.034 -3.455 -13.774 1.00 83.31 208 LEU A N 1
ATOM 1612 C CA . LEU A 1 208 ? 12.516 -2.083 -13.927 1.00 83.31 208 LEU A CA 1
ATOM 1613 C C . LEU A 1 208 ? 11.389 -1.086 -14.240 1.00 83.31 208 LEU A C 1
ATOM 1615 O O . LEU A 1 208 ? 11.249 -0.076 -13.552 1.00 83.31 208 LEU A O 1
ATOM 1619 N N . ILE A 1 209 ? 10.581 -1.373 -15.265 1.00 87.69 209 ILE A N 1
ATOM 1620 C CA . ILE A 1 209 ? 9.462 -0.505 -15.658 1.00 87.69 209 ILE A CA 1
ATOM 1621 C C . ILE A 1 209 ? 8.408 -0.443 -14.547 1.00 87.69 209 ILE A C 1
ATOM 1623 O O . ILE A 1 209 ? 7.878 0.630 -14.261 1.00 87.69 209 ILE A O 1
ATOM 1627 N N . GLY A 1 210 ? 8.146 -1.570 -13.881 1.00 88.81 210 GLY A N 1
ATOM 1628 C CA . GLY A 1 210 ? 7.240 -1.628 -12.740 1.00 88.81 210 GLY A CA 1
ATOM 1629 C C . GLY A 1 210 ? 7.710 -0.766 -11.569 1.00 88.81 210 GLY A C 1
ATOM 1630 O O . GLY A 1 210 ? 6.913 -0.017 -11.015 1.00 88.81 210 GLY A O 1
ATOM 1631 N N . ALA A 1 211 ? 9.005 -0.791 -11.251 1.00 87.19 211 ALA A N 1
ATOM 1632 C CA . ALA A 1 211 ? 9.588 0.040 -10.202 1.00 87.19 211 ALA A CA 1
ATOM 1633 C C . ALA A 1 211 ? 9.500 1.538 -10.538 1.00 87.19 211 ALA A C 1
ATOM 1635 O O . ALA A 1 211 ? 9.128 2.330 -9.675 1.00 87.19 211 ALA A O 1
ATOM 1636 N N . MET A 1 212 ? 9.770 1.930 -11.792 1.00 86.81 212 MET A N 1
ATOM 1637 C CA . MET A 1 212 ? 9.599 3.322 -12.243 1.00 86.81 212 MET A CA 1
ATOM 1638 C C . MET A 1 212 ? 8.143 3.786 -12.104 1.00 86.81 212 MET A C 1
ATOM 1640 O O . MET A 1 212 ? 7.880 4.900 -11.652 1.00 86.81 212 MET A O 1
ATOM 1644 N N . TRP A 1 213 ? 7.181 2.930 -12.466 1.00 90.75 213 TRP A N 1
ATOM 1645 C CA . TRP A 1 213 ? 5.761 3.242 -12.311 1.00 90.75 213 TRP A CA 1
ATOM 1646 C C . TRP A 1 213 ? 5.364 3.390 -10.839 1.00 90.75 213 TRP A C 1
ATOM 1648 O O . TRP A 1 213 ? 4.706 4.370 -10.479 1.00 90.75 213 TRP A O 1
ATOM 1658 N N . SER A 1 214 ? 5.819 2.469 -9.987 1.00 89.50 214 SER A N 1
ATOM 1659 C CA . SER A 1 214 ? 5.583 2.511 -8.543 1.00 89.50 214 SER A CA 1
ATOM 1660 C C . SER A 1 214 ? 6.191 3.739 -7.858 1.00 89.50 214 SER A C 1
AT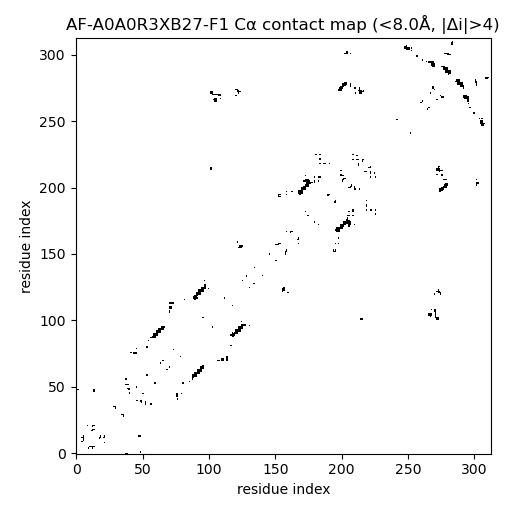OM 1662 O O . SER A 1 214 ? 5.728 4.119 -6.784 1.00 89.50 214 SER A O 1
ATOM 1664 N N . GLU A 1 215 ? 7.196 4.373 -8.464 1.00 85.06 215 GLU A N 1
ATOM 1665 C CA . GLU A 1 215 ? 7.845 5.585 -7.958 1.00 85.06 215 GLU A CA 1
ATOM 1666 C C . GLU A 1 215 ? 7.156 6.886 -8.400 1.00 85.06 215 GLU A C 1
ATOM 1668 O O . GLU A 1 215 ? 7.091 7.826 -7.614 1.00 85.06 215 GLU A O 1
ATOM 1673 N N . GLU A 1 216 ? 6.672 6.988 -9.643 1.00 78.12 216 GLU A N 1
ATOM 1674 C CA . GLU A 1 216 ? 6.196 8.268 -10.199 1.00 78.12 216 GLU A CA 1
ATOM 1675 C C . GLU A 1 216 ? 4.670 8.367 -10.317 1.00 78.12 216 GLU A C 1
ATOM 1677 O O . GLU A 1 216 ? 4.119 9.467 -10.264 1.00 78.12 216 GLU A O 1
ATOM 1682 N N . THR A 1 217 ? 3.942 7.251 -10.458 1.00 77.62 217 THR A N 1
ATOM 1683 C CA . THR A 1 217 ? 2.470 7.188 -10.661 1.00 77.62 217 THR A CA 1
ATOM 1684 C C . THR A 1 217 ? 1.911 8.024 -11.833 1.00 77.62 217 THR A C 1
ATOM 1686 O O . THR A 1 217 ? 0.704 8.043 -12.063 1.00 77.62 217 THR A O 1
ATOM 1689 N N . ARG A 1 218 ? 2.764 8.713 -12.608 1.00 85.81 218 ARG A N 1
ATOM 1690 C CA . ARG A 1 218 ? 2.406 9.576 -13.743 1.00 85.81 218 ARG A CA 1
ATOM 1691 C C . ARG A 1 218 ? 2.960 9.002 -15.042 1.00 85.81 218 ARG A C 1
ATOM 1693 O O . ARG A 1 218 ? 4.171 8.880 -15.215 1.00 85.81 218 ARG A O 1
ATOM 1700 N N . VAL A 1 219 ? 2.075 8.741 -16.004 1.00 85.88 219 VAL A N 1
ATOM 1701 C CA . VAL A 1 219 ? 2.433 8.110 -17.290 1.00 85.88 219 VAL A CA 1
ATOM 1702 C C . VAL A 1 219 ? 3.434 8.948 -18.095 1.00 85.88 219 VAL A C 1
ATOM 1704 O O . VAL A 1 219 ? 4.326 8.395 -18.741 1.00 85.88 219 VAL A O 1
ATOM 1707 N N . ALA A 1 220 ? 3.327 10.280 -18.044 1.00 86.12 220 ALA A N 1
ATOM 1708 C CA . ALA A 1 220 ? 4.231 11.179 -18.763 1.00 86.12 220 ALA A CA 1
ATOM 1709 C C . ALA A 1 220 ? 5.682 11.070 -18.264 1.00 86.12 220 ALA A C 1
ATOM 1711 O O . ALA A 1 220 ? 6.605 10.978 -19.076 1.00 86.12 220 ALA A O 1
ATOM 1712 N N . GLN A 1 221 ? 5.873 11.030 -16.942 1.00 84.88 221 GLN A N 1
ATOM 1713 C CA . GLN A 1 221 ? 7.198 10.910 -16.331 1.00 84.88 221 GLN A CA 1
ATOM 1714 C C . GLN A 1 221 ? 7.777 9.505 -16.571 1.00 84.88 221 GLN A C 1
ATOM 1716 O O . GLN A 1 221 ? 8.891 9.393 -17.091 1.00 84.88 221 GLN A O 1
ATOM 1721 N N . LEU A 1 222 ? 6.956 8.456 -16.407 1.00 86.31 222 LEU A N 1
ATOM 1722 C CA . LEU A 1 222 ? 7.323 7.076 -16.750 1.00 86.31 222 LEU A CA 1
ATOM 1723 C C . LEU A 1 222 ? 7.810 6.962 -18.202 1.00 86.31 222 LEU A C 1
ATOM 1725 O O . LEU A 1 222 ? 8.846 6.355 -18.480 1.00 86.31 222 LEU A O 1
ATOM 1729 N N . SER A 1 223 ? 7.074 7.560 -19.142 1.00 85.94 223 SER A N 1
ATOM 1730 C CA . SER A 1 223 ? 7.404 7.530 -20.572 1.00 85.94 223 SER A CA 1
ATOM 1731 C C . SER A 1 223 ? 8.685 8.300 -20.888 1.00 85.94 223 SER A C 1
ATOM 1733 O O . SER A 1 223 ? 9.418 7.933 -21.808 1.00 85.94 223 SER A O 1
ATOM 1735 N N . GLN A 1 224 ? 8.970 9.378 -20.157 1.00 86.31 224 GLN A N 1
ATOM 1736 C CA . GLN A 1 224 ? 10.217 10.123 -20.297 1.00 86.31 224 GLN A CA 1
ATOM 1737 C C . GLN A 1 224 ? 11.404 9.300 -19.788 1.00 86.31 224 GLN A C 1
ATOM 1739 O O . GLN A 1 224 ? 12.308 9.013 -20.574 1.00 86.31 224 GLN A O 1
ATOM 1744 N N . ARG A 1 225 ? 11.349 8.816 -18.540 1.00 81.12 225 ARG A N 1
ATOM 1745 C CA . ARG A 1 225 ? 12.414 7.991 -17.945 1.00 81.12 225 ARG A CA 1
ATOM 1746 C C . ARG A 1 225 ? 12.684 6.721 -18.746 1.00 81.12 225 ARG A C 1
ATOM 1748 O O . ARG A 1 225 ? 13.837 6.376 -18.990 1.00 81.12 225 ARG A O 1
ATOM 1755 N N . SER A 1 226 ? 11.631 6.064 -19.231 1.00 80.81 226 SER A N 1
ATOM 1756 C CA . SER A 1 226 ? 11.763 4.863 -20.064 1.00 80.81 226 SER A CA 1
ATOM 1757 C C . SER A 1 226 ? 12.456 5.154 -21.399 1.00 80.81 226 SER A C 1
ATOM 1759 O O . SER A 1 226 ? 13.254 4.343 -21.869 1.00 80.81 226 SER A O 1
ATOM 1761 N N . ARG A 1 227 ? 12.188 6.315 -22.019 1.00 82.88 227 ARG A N 1
ATOM 1762 C CA . ARG A 1 227 ? 12.876 6.744 -23.249 1.00 82.88 227 ARG A CA 1
ATOM 1763 C C . ARG A 1 227 ? 14.338 7.080 -22.990 1.00 82.88 227 ARG A C 1
ATOM 1765 O O . ARG A 1 227 ? 15.180 6.704 -23.801 1.00 82.88 227 ARG A O 1
ATOM 1772 N N . ASP A 1 228 ? 14.633 7.757 -21.887 1.00 80.19 228 ASP A N 1
ATOM 1773 C CA . ASP A 1 228 ? 16.002 8.110 -21.509 1.00 80.19 228 ASP A CA 1
ATOM 1774 C C . ASP A 1 228 ? 16.828 6.841 -21.238 1.00 80.19 228 ASP A C 1
ATOM 1776 O O . ASP A 1 228 ? 17.896 6.665 -21.825 1.00 80.19 228 ASP A O 1
ATOM 1780 N N . PHE A 1 229 ? 16.265 5.881 -20.496 1.00 74.06 229 PHE A N 1
ATOM 1781 C CA . PHE A 1 229 ? 16.856 4.555 -20.302 1.00 74.06 229 PHE A CA 1
ATOM 1782 C C . PHE A 1 229 ? 17.058 3.801 -21.628 1.00 74.06 229 PHE A C 1
ATOM 1784 O O . PHE A 1 229 ? 18.132 3.257 -21.886 1.00 74.06 229 PHE A O 1
ATOM 1791 N N . ALA A 1 230 ? 16.062 3.806 -22.521 1.00 74.25 230 ALA A N 1
ATOM 1792 C CA . ALA A 1 230 ? 16.178 3.155 -23.824 1.00 74.25 230 ALA A CA 1
ATOM 1793 C C . ALA A 1 230 ? 17.250 3.798 -24.722 1.00 74.25 230 ALA A C 1
ATOM 1795 O O . ALA A 1 230 ? 17.892 3.081 -25.489 1.00 74.25 230 ALA A O 1
ATOM 1796 N N . ARG A 1 231 ? 17.465 5.122 -24.650 1.00 70.50 231 ARG A N 1
ATOM 1797 C CA . ARG A 1 231 ? 18.548 5.803 -25.385 1.00 70.50 231 ARG A CA 1
ATOM 1798 C C . ARG A 1 231 ? 19.920 5.385 -24.871 1.00 70.50 231 ARG A C 1
ATOM 1800 O O . ARG A 1 231 ? 20.787 5.096 -25.687 1.00 70.50 231 ARG A O 1
ATOM 1807 N N . VAL A 1 232 ? 20.091 5.290 -23.554 1.00 64.75 232 VAL A N 1
ATOM 1808 C CA . VAL A 1 232 ? 21.329 4.790 -22.936 1.00 64.75 232 VAL A CA 1
ATOM 1809 C C . VAL A 1 232 ? 21.593 3.344 -23.361 1.00 64.75 232 VAL A C 1
ATOM 1811 O O . VAL A 1 232 ? 22.685 3.028 -23.818 1.00 64.75 232 VAL A O 1
ATOM 1814 N N . PHE A 1 233 ? 20.566 2.489 -23.333 1.00 60.34 233 PHE A N 1
ATOM 1815 C CA . PHE A 1 233 ? 20.685 1.083 -23.733 1.00 60.34 233 PHE A CA 1
ATOM 1816 C C . PHE A 1 233 ? 20.928 0.890 -25.244 1.00 60.34 233 PHE A C 1
ATOM 1818 O O . PHE A 1 233 ? 21.573 -0.075 -25.660 1.00 60.34 233 PHE A O 1
ATOM 1825 N N . LYS A 1 234 ? 20.402 1.795 -26.085 1.00 54.91 234 LYS A N 1
ATOM 1826 C CA . LYS A 1 234 ? 20.642 1.814 -27.539 1.00 54.91 234 LYS A CA 1
ATOM 1827 C C . LYS A 1 234 ? 21.970 2.459 -27.924 1.00 54.91 234 LYS A C 1
ATOM 1829 O O . LYS A 1 234 ? 22.435 2.197 -29.029 1.00 54.91 234 LYS A O 1
ATOM 1834 N N . SER A 1 235 ? 22.561 3.302 -27.079 1.00 53.94 235 SER A N 1
ATOM 1835 C CA . SER A 1 235 ? 23.839 3.939 -27.381 1.00 53.94 235 SER A CA 1
ATOM 1836 C C . SER A 1 235 ? 24.934 2.873 -27.416 1.00 53.94 235 SER A C 1
ATOM 1838 O O . SER A 1 235 ? 25.304 2.281 -26.409 1.00 53.94 235 SER A O 1
ATOM 1840 N N . ILE A 1 236 ? 25.431 2.605 -28.620 1.00 44.66 236 ILE A N 1
ATOM 1841 C CA . ILE A 1 236 ? 26.418 1.568 -28.963 1.00 44.66 236 ILE A CA 1
ATOM 1842 C C . ILE A 1 236 ? 27.819 1.868 -28.374 1.00 44.66 236 ILE A C 1
ATOM 1844 O O . ILE A 1 236 ? 28.742 1.073 -28.511 1.00 44.66 236 ILE A O 1
ATOM 1848 N N . TRP A 1 237 ? 28.006 2.989 -27.677 1.00 44.78 237 TRP A N 1
ATOM 1849 C CA . TRP A 1 237 ? 29.331 3.528 -27.362 1.00 44.78 237 TRP A CA 1
ATOM 1850 C C . TRP A 1 237 ? 30.081 2.917 -26.154 1.00 44.78 237 TRP A C 1
ATOM 1852 O O . TRP A 1 237 ? 31.308 2.869 -26.216 1.00 44.78 237 TRP A O 1
ATOM 1862 N N . PRO A 1 238 ? 29.436 2.348 -25.114 1.00 47.53 238 PRO A N 1
ATOM 1863 C CA . PRO A 1 238 ? 30.140 1.541 -24.104 1.00 47.53 238 PRO A CA 1
ATOM 1864 C C . PRO A 1 238 ? 30.396 0.094 -24.564 1.00 47.53 238 PRO A C 1
ATOM 1866 O O . PRO A 1 238 ? 31.320 -0.554 -24.082 1.00 47.53 238 PRO A O 1
ATOM 1869 N N . LYS A 1 239 ? 29.629 -0.408 -25.549 1.00 43.25 239 LYS A N 1
ATOM 1870 C CA . LYS A 1 239 ? 29.759 -1.774 -26.105 1.00 43.25 239 LYS A CA 1
ATOM 1871 C C . LYS A 1 239 ? 31.083 -2.036 -26.830 1.00 43.25 239 LYS A C 1
ATOM 1873 O O . LYS A 1 239 ? 31.409 -3.190 -27.078 1.00 43.25 239 LYS A O 1
ATOM 1878 N N . LEU A 1 240 ? 31.827 -0.988 -27.177 1.00 47.53 240 LEU A N 1
ATOM 1879 C CA . LEU A 1 240 ? 33.125 -1.085 -27.848 1.00 47.53 240 LEU A CA 1
ATOM 1880 C C . LEU A 1 240 ? 34.323 -0.858 -26.914 1.00 47.53 240 LEU A C 1
ATOM 1882 O O . LEU A 1 240 ? 35.441 -1.148 -27.329 1.00 47.53 240 LEU A O 1
ATOM 1886 N N . ARG A 1 241 ? 34.130 -0.358 -25.681 1.00 42.34 241 ARG A N 1
ATOM 1887 C CA . ARG A 1 241 ? 35.256 0.021 -24.801 1.00 42.34 241 ARG A CA 1
ATOM 1888 C C . ARG A 1 241 ? 35.615 -1.000 -23.717 1.00 42.34 241 ARG A C 1
ATOM 1890 O O . ARG A 1 241 ? 36.716 -0.909 -23.195 1.00 42.34 241 ARG A O 1
ATOM 1897 N N . ASP A 1 242 ? 34.759 -1.989 -23.465 1.00 36.28 242 ASP A N 1
ATOM 1898 C CA . ASP A 1 242 ? 35.044 -3.131 -22.579 1.00 36.28 242 ASP A CA 1
ATOM 1899 C C . ASP A 1 242 ? 35.079 -4.455 -23.369 1.00 36.28 242 ASP A C 1
ATOM 1901 O O . ASP A 1 242 ? 34.469 -5.453 -22.987 1.00 36.28 242 ASP A O 1
ATOM 1905 N N . ILE A 1 243 ? 35.808 -4.498 -24.492 1.00 37.84 243 ILE A N 1
ATOM 1906 C CA . ILE A 1 243 ? 36.245 -5.784 -25.062 1.00 37.84 243 ILE A CA 1
ATOM 1907 C C . ILE A 1 243 ? 37.404 -6.284 -24.194 1.00 37.84 243 ILE A C 1
ATOM 1909 O O . ILE A 1 243 ? 38.575 -6.158 -24.546 1.00 37.84 243 ILE A O 1
ATOM 1913 N N . THR A 1 244 ? 37.067 -6.839 -23.031 1.00 36.28 244 THR A N 1
ATOM 1914 C CA . THR A 1 244 ? 37.990 -7.664 -22.252 1.00 36.28 244 THR A CA 1
ATOM 1915 C C . THR A 1 244 ? 37.522 -9.110 -22.369 1.00 36.28 244 THR A C 1
ATOM 1917 O O . THR A 1 244 ? 36.455 -9.470 -21.893 1.00 36.28 244 THR A O 1
ATOM 1920 N N . TYR A 1 245 ? 38.317 -9.870 -23.121 1.00 36.88 245 TYR A N 1
ATOM 1921 C CA . TYR A 1 245 ? 38.362 -11.314 -23.373 1.00 36.88 245 TYR A CA 1
ATOM 1922 C C . TYR A 1 245 ? 37.203 -12.232 -22.899 1.00 36.88 245 TYR A C 1
ATOM 1924 O O . TYR A 1 245 ? 36.897 -12.310 -21.711 1.00 36.88 245 TYR A O 1
ATOM 1932 N N . PRO A 1 246 ? 36.622 -13.034 -23.818 1.00 38.66 246 PRO A N 1
ATOM 1933 C CA . PRO A 1 246 ? 35.403 -13.794 -23.588 1.00 38.66 246 PRO A CA 1
ATOM 1934 C C . PRO A 1 246 ? 35.697 -15.136 -22.912 1.00 38.66 246 PRO A C 1
ATOM 1936 O O . PRO A 1 246 ? 36.123 -16.074 -23.578 1.00 38.66 246 PRO A O 1
ATOM 1939 N N . THR A 1 247 ? 35.400 -15.272 -21.622 1.00 40.78 247 THR A N 1
ATOM 1940 C CA . THR A 1 247 ? 35.175 -16.603 -21.018 1.00 40.78 247 THR A CA 1
ATOM 1941 C C . THR A 1 247 ? 34.164 -16.620 -19.873 1.00 40.78 247 THR A C 1
ATOM 1943 O O . THR A 1 247 ? 33.602 -17.680 -19.617 1.00 40.78 247 THR A O 1
ATOM 1946 N N . VAL A 1 248 ? 33.825 -15.494 -19.237 1.00 38.12 248 VAL A N 1
ATOM 1947 C CA . VAL A 1 248 ? 32.802 -15.456 -18.176 1.00 38.12 248 VAL A CA 1
ATOM 1948 C C . VAL A 1 248 ? 32.119 -14.076 -18.110 1.00 38.12 248 VAL A C 1
ATOM 1950 O O . VAL A 1 248 ? 32.747 -13.088 -17.758 1.00 38.12 248 VAL A O 1
ATOM 1953 N N . SER A 1 249 ? 30.815 -14.030 -18.415 1.00 37.06 249 SER A N 1
ATOM 1954 C CA . SER A 1 249 ? 29.901 -12.859 -18.426 1.00 37.06 249 SER A CA 1
ATOM 1955 C C . SER A 1 249 ? 29.905 -11.979 -19.693 1.00 37.06 249 SER A C 1
ATOM 1957 O O . SER A 1 249 ? 30.948 -11.664 -20.256 1.00 37.06 249 SER A O 1
ATOM 1959 N N . LEU A 1 250 ? 28.704 -11.650 -20.195 1.00 40.22 250 LEU A N 1
ATOM 1960 C CA . LEU A 1 250 ? 28.489 -11.053 -21.525 1.00 40.22 250 LEU A CA 1
ATOM 1961 C C . LEU A 1 250 ? 28.046 -9.578 -21.484 1.00 40.22 250 LEU A C 1
ATOM 1963 O O . LEU A 1 250 ? 27.753 -9.013 -22.535 1.00 40.22 250 LEU A O 1
ATOM 1967 N N . PHE A 1 251 ? 27.989 -8.927 -20.321 1.00 45.09 251 PHE A N 1
ATOM 1968 C CA . PHE A 1 251 ? 27.725 -7.490 -20.227 1.00 45.09 251 PHE A CA 1
ATOM 1969 C C . PHE A 1 251 ? 28.445 -6.914 -19.010 1.00 45.09 251 PHE A C 1
ATOM 1971 O O . PHE A 1 251 ? 28.192 -7.341 -17.902 1.00 45.09 251 PHE A O 1
ATOM 1978 N N . SER A 1 252 ? 29.293 -5.901 -19.189 1.00 47.34 252 SER A N 1
ATOM 1979 C CA . SER A 1 252 ? 29.810 -5.095 -18.074 1.00 47.34 252 SER A CA 1
ATOM 1980 C C . SER A 1 252 ? 28.622 -4.469 -17.318 1.00 47.34 252 SER A C 1
ATOM 1982 O O . SER A 1 252 ? 28.071 -3.440 -17.715 1.00 47.34 252 SER A O 1
ATOM 1984 N N . GLY A 1 253 ? 28.150 -5.137 -16.259 1.00 52.78 253 GLY A N 1
ATOM 1985 C CA . GLY A 1 253 ? 26.986 -4.738 -15.464 1.00 52.78 253 GLY A CA 1
ATOM 1986 C C . GLY A 1 253 ? 27.208 -3.469 -14.637 1.00 52.78 253 GLY A C 1
ATOM 1987 O O . GLY A 1 253 ? 26.268 -2.965 -14.025 1.00 52.78 253 GLY A O 1
ATOM 1988 N N . TYR A 1 254 ? 28.432 -2.933 -14.629 1.00 57.62 254 TYR A N 1
ATOM 1989 C CA . TYR A 1 254 ? 28.818 -1.749 -13.866 1.00 57.62 254 TYR A CA 1
ATOM 1990 C C . TYR A 1 254 ? 28.120 -0.479 -14.364 1.00 57.62 254 TYR A C 1
ATOM 1992 O O . TYR A 1 254 ? 27.417 0.165 -13.592 1.00 57.62 254 TYR A O 1
ATOM 2000 N N . GLU A 1 255 ? 28.234 -0.154 -15.656 1.00 60.41 255 GLU A N 1
ATOM 2001 C CA . GLU A 1 255 ? 27.579 1.023 -16.256 1.00 60.41 255 GLU A CA 1
ATOM 2002 C C . GLU A 1 255 ? 26.056 0.943 -16.117 1.00 60.41 255 GLU A C 1
ATOM 2004 O O . GLU A 1 255 ? 25.379 1.913 -15.774 1.00 60.41 255 GLU A O 1
ATOM 2009 N N . PHE A 1 256 ? 25.508 -0.257 -16.312 1.00 62.75 256 PHE A N 1
ATOM 2010 C CA . PHE A 1 256 ? 24.090 -0.512 -16.113 1.00 62.75 256 PHE A CA 1
ATOM 2011 C C . PHE A 1 256 ? 23.666 -0.256 -14.661 1.00 62.75 256 PHE A C 1
ATOM 2013 O O . PHE A 1 256 ? 22.677 0.435 -14.423 1.00 62.75 256 PHE A O 1
ATOM 2020 N N . ASN A 1 257 ? 24.423 -0.769 -13.687 1.00 64.00 257 ASN A N 1
ATOM 2021 C CA . ASN A 1 257 ? 24.137 -0.583 -12.268 1.00 64.00 257 ASN A CA 1
ATOM 2022 C C . ASN A 1 257 ? 24.256 0.890 -11.852 1.00 64.00 257 ASN A C 1
ATOM 2024 O O . ASN A 1 257 ? 23.362 1.394 -11.179 1.00 64.00 257 ASN A O 1
ATOM 2028 N N . SER A 1 258 ? 25.276 1.603 -12.331 1.00 65.81 258 SER A N 1
ATOM 2029 C CA . SER A 1 258 ? 25.442 3.047 -12.117 1.00 65.81 258 SER A CA 1
ATOM 2030 C C . SER A 1 258 ? 24.260 3.848 -12.675 1.00 65.81 258 SER A C 1
ATOM 2032 O O . SER A 1 258 ? 23.773 4.784 -12.038 1.00 65.81 258 SER A O 1
ATOM 2034 N N . HIS A 1 259 ? 23.721 3.454 -13.834 1.00 66.88 259 HIS A N 1
ATOM 2035 C CA . HIS A 1 259 ? 22.519 4.077 -14.389 1.00 66.88 259 HIS A CA 1
ATOM 2036 C C . HIS A 1 259 ? 21.256 3.776 -13.577 1.00 66.88 259 HIS A C 1
ATOM 2038 O O . HIS A 1 259 ? 20.464 4.688 -13.335 1.00 66.88 259 HIS A O 1
ATOM 2044 N N . ILE A 1 260 ? 21.062 2.542 -13.111 1.00 68.38 260 ILE A N 1
ATOM 2045 C CA . ILE A 1 260 ? 19.948 2.202 -12.214 1.00 68.38 260 ILE A CA 1
ATOM 2046 C C . ILE A 1 260 ? 20.051 2.981 -10.893 1.00 68.38 260 ILE A C 1
ATOM 2048 O O . ILE A 1 260 ? 19.053 3.544 -10.439 1.00 68.38 260 ILE A O 1
ATOM 2052 N N . GLU A 1 261 ? 21.250 3.096 -10.322 1.00 69.25 261 GLU A N 1
ATOM 2053 C CA . GLU A 1 261 ? 21.514 3.915 -9.134 1.00 69.25 261 GLU A CA 1
ATOM 2054 C C . GLU A 1 261 ? 21.222 5.397 -9.390 1.00 69.25 261 GLU A C 1
ATOM 2056 O O . GLU A 1 261 ? 20.646 6.064 -8.537 1.00 69.25 261 GLU A O 1
ATOM 2061 N N . SER A 1 262 ? 21.513 5.918 -10.584 1.00 70.12 262 SER A N 1
ATOM 2062 C CA . SER A 1 262 ? 21.162 7.304 -10.924 1.00 70.12 262 SER A CA 1
ATOM 2063 C C . SER A 1 262 ? 19.645 7.547 -10.984 1.00 70.12 262 SER A C 1
ATOM 2065 O O . SER A 1 262 ? 19.179 8.627 -10.611 1.00 70.12 262 SER A O 1
ATOM 2067 N N . ILE A 1 263 ? 18.871 6.539 -11.408 1.00 71.00 263 ILE A N 1
ATOM 2068 C CA . ILE A 1 263 ? 17.411 6.618 -11.562 1.00 71.00 263 ILE A CA 1
ATOM 2069 C C . ILE A 1 263 ? 16.716 6.537 -10.200 1.00 71.00 263 ILE A C 1
ATOM 2071 O O . ILE A 1 263 ? 15.885 7.388 -9.892 1.00 71.00 263 ILE A O 1
ATOM 2075 N N . PHE A 1 264 ? 17.063 5.539 -9.383 1.00 70.62 264 PHE A N 1
ATOM 2076 C CA . PHE A 1 264 ? 16.385 5.279 -8.104 1.00 70.62 264 PHE A CA 1
ATOM 2077 C C . PHE A 1 264 ? 17.085 5.910 -6.891 1.00 70.62 264 PHE A C 1
ATOM 2079 O O . PHE A 1 264 ? 16.513 5.952 -5.797 1.00 70.62 264 PHE A O 1
ATOM 2086 N N . LYS A 1 265 ? 18.294 6.455 -7.077 1.00 73.31 265 LYS A N 1
ATOM 2087 C CA . LYS A 1 265 ? 19.127 7.074 -6.037 1.00 73.31 265 LYS A CA 1
ATOM 2088 C C . LYS A 1 265 ? 19.212 6.171 -4.800 1.00 73.31 265 LYS A C 1
ATOM 2090 O O . LYS A 1 265 ? 19.552 4.999 -4.884 1.00 73.31 265 LYS A O 1
ATOM 2095 N N . ASP A 1 266 ? 18.873 6.728 -3.644 1.00 72.44 266 ASP A N 1
ATOM 2096 C CA . ASP A 1 266 ? 18.957 6.099 -2.329 1.00 72.44 266 ASP A CA 1
ATOM 2097 C C . ASP A 1 266 ? 17.630 5.469 -1.854 1.00 72.44 266 ASP A C 1
ATOM 2099 O O . ASP A 1 266 ? 17.501 5.108 -0.680 1.00 72.44 266 ASP A O 1
ATOM 2103 N N . ARG A 1 267 ? 16.619 5.384 -2.729 1.00 75.31 267 ARG A N 1
ATOM 2104 C CA . ARG A 1 267 ? 15.256 4.961 -2.365 1.00 75.31 267 ARG A CA 1
ATOM 2105 C C . ARG A 1 267 ? 15.150 3.457 -2.245 1.00 75.31 267 ARG A C 1
ATOM 2107 O O . ARG A 1 267 ? 15.740 2.734 -3.040 1.00 75.31 267 ARG A O 1
ATOM 2114 N N . GLN A 1 268 ? 14.385 2.975 -1.279 1.00 79.94 268 GLN A N 1
ATOM 2115 C CA . GLN A 1 268 ? 14.162 1.543 -1.091 1.00 79.94 268 GLN A CA 1
ATOM 2116 C C . GLN A 1 268 ? 12.816 1.108 -1.686 1.00 79.94 268 GLN A C 1
ATOM 2118 O O . GLN A 1 268 ? 11.993 1.956 -2.028 1.00 79.94 268 GLN A O 1
ATOM 2123 N N . ILE A 1 269 ? 12.583 -0.205 -1.815 1.00 82.00 269 ILE A N 1
ATOM 2124 C CA . ILE A 1 269 ? 11.294 -0.737 -2.309 1.00 82.00 269 ILE A CA 1
ATOM 2125 C C . ILE A 1 269 ? 10.144 -0.242 -1.429 1.00 82.00 269 ILE A C 1
ATOM 2127 O O . ILE A 1 269 ? 9.061 0.083 -1.906 1.00 82.00 269 ILE A O 1
ATOM 2131 N N . GLU A 1 270 ? 10.411 -0.145 -0.133 1.00 83.69 270 GLU A N 1
ATOM 2132 C CA . GLU A 1 270 ? 9.456 0.282 0.871 1.00 83.69 270 GLU A CA 1
ATOM 2133 C C . GLU A 1 270 ? 9.062 1.752 0.708 1.00 83.69 270 GLU A C 1
ATOM 2135 O O . GLU A 1 270 ? 7.968 2.116 1.120 1.00 83.69 270 GLU A O 1
ATOM 2140 N N . ASP A 1 271 ? 9.897 2.579 0.075 1.00 85.19 271 ASP A N 1
ATOM 2141 C CA . ASP A 1 271 ? 9.643 4.009 -0.141 1.00 85.19 271 ASP A CA 1
ATOM 2142 C C . ASP A 1 271 ? 8.824 4.295 -1.420 1.00 85.19 271 ASP A C 1
ATOM 2144 O O . ASP A 1 271 ? 8.588 5.456 -1.749 1.00 85.19 271 ASP A O 1
ATOM 2148 N N . LEU A 1 272 ? 8.413 3.272 -2.176 1.00 88.69 272 LEU A N 1
ATOM 2149 C CA . LEU A 1 272 ? 7.635 3.441 -3.409 1.00 88.69 272 LEU A CA 1
ATOM 2150 C C . LEU A 1 272 ? 6.156 3.736 -3.109 1.00 88.69 272 LEU A C 1
ATOM 2152 O O . LEU A 1 272 ? 5.585 3.167 -2.184 1.00 88.69 272 LEU A O 1
ATOM 2156 N N . TRP A 1 273 ? 5.502 4.576 -3.922 1.00 89.94 273 TRP A N 1
ATOM 2157 C CA . TRP A 1 273 ? 4.087 4.939 -3.734 1.00 89.94 273 TRP A CA 1
ATOM 2158 C C . TRP A 1 273 ? 3.140 3.752 -3.895 1.00 89.94 273 TRP A C 1
ATOM 2160 O O . TRP A 1 273 ? 2.146 3.652 -3.175 1.00 89.94 273 TRP A O 1
ATOM 2170 N N . VAL A 1 274 ? 3.419 2.890 -4.874 1.00 91.50 274 VAL A N 1
ATOM 2171 C CA . VAL A 1 274 ? 2.624 1.691 -5.158 1.00 91.50 274 VAL A CA 1
ATOM 2172 C C . VAL A 1 274 ? 3.393 0.470 -4.653 1.00 91.50 274 VAL A C 1
ATOM 2174 O O . VAL A 1 274 ? 4.560 0.320 -5.029 1.00 91.50 274 VAL A O 1
ATOM 2177 N N . PRO A 1 275 ? 2.761 -0.423 -3.866 1.00 91.50 275 PRO A N 1
ATOM 2178 C CA . PRO A 1 275 ? 3.362 -1.685 -3.454 1.00 91.50 275 PRO A CA 1
ATOM 2179 C C . PRO A 1 275 ? 3.985 -2.421 -4.639 1.00 91.50 275 PRO A C 1
ATOM 2181 O O . PRO A 1 275 ? 3.339 -2.634 -5.669 1.00 91.50 275 PRO A O 1
ATOM 2184 N N . TYR A 1 276 ? 5.255 -2.784 -4.489 1.00 90.81 276 TYR A N 1
ATOM 2185 C CA . TYR A 1 276 ? 6.064 -3.345 -5.557 1.00 90.81 276 TYR A CA 1
ATOM 2186 C C . TYR A 1 276 ? 6.786 -4.605 -5.088 1.00 90.81 276 TYR A C 1
ATOM 2188 O O . TYR A 1 276 ? 7.350 -4.632 -3.993 1.00 90.81 276 TYR A O 1
ATOM 2196 N N . PHE A 1 277 ? 6.818 -5.628 -5.939 1.00 89.25 277 PHE A N 1
ATOM 2197 C CA . PHE A 1 277 ? 7.685 -6.785 -5.748 1.00 89.25 277 PHE A CA 1
ATOM 2198 C C . PHE A 1 277 ? 8.471 -7.106 -7.015 1.00 89.25 277 PHE A C 1
ATOM 2200 O O . PHE A 1 277 ? 8.008 -6.898 -8.138 1.00 89.25 277 PHE A O 1
ATOM 2207 N N . CYS A 1 278 ? 9.663 -7.668 -6.844 1.00 86.88 278 CYS A N 1
ATOM 2208 C CA . CYS A 1 278 ? 10.436 -8.183 -7.965 1.00 86.88 278 CYS A CA 1
ATOM 2209 C C . CYS A 1 278 ? 10.846 -9.629 -7.753 1.00 86.88 278 CYS A C 1
ATOM 2211 O O . CYS A 1 278 ? 11.063 -10.086 -6.629 1.00 86.88 278 CYS A O 1
ATOM 2213 N N . VAL A 1 279 ? 10.943 -10.352 -8.860 1.00 85.94 279 VAL A N 1
ATOM 2214 C CA . VAL A 1 279 ? 11.352 -11.750 -8.869 1.00 85.94 279 VAL A CA 1
ATOM 2215 C C . VAL A 1 279 ? 12.727 -11.859 -9.499 1.00 85.94 279 VAL A C 1
ATOM 2217 O O . VAL A 1 279 ? 13.032 -11.233 -10.514 1.00 85.94 279 VAL A O 1
ATOM 2220 N N . THR A 1 280 ? 13.572 -12.658 -8.866 1.00 81.12 280 THR A N 1
ATOM 2221 C CA . THR A 1 280 ? 14.934 -12.942 -9.310 1.00 81.12 280 THR A CA 1
ATOM 2222 C C . THR A 1 280 ? 15.218 -14.427 -9.163 1.00 81.12 280 THR A C 1
ATOM 2224 O O . THR A 1 280 ? 14.548 -15.111 -8.385 1.00 81.12 280 THR A O 1
ATOM 2227 N N . THR A 1 281 ? 16.227 -14.914 -9.873 1.00 78.31 281 THR A N 1
ATOM 2228 C CA . THR A 1 281 ? 16.695 -16.292 -9.735 1.00 78.31 281 THR A CA 1
ATOM 2229 C C . THR A 1 281 ? 18.003 -16.293 -8.961 1.00 78.31 281 THR A C 1
ATOM 2231 O O . THR A 1 281 ? 18.972 -15.655 -9.363 1.00 78.31 281 THR A O 1
ATOM 2234 N N . ASP A 1 282 ? 18.023 -17.013 -7.845 1.00 77.31 282 ASP A N 1
ATOM 2235 C CA . ASP A 1 282 ? 19.253 -17.391 -7.163 1.00 77.31 282 ASP A CA 1
ATOM 2236 C C . ASP A 1 282 ? 19.917 -18.496 -7.988 1.00 77.31 282 ASP A C 1
ATOM 2238 O O . ASP A 1 282 ? 19.408 -19.616 -8.052 1.00 77.31 282 ASP A O 1
ATOM 2242 N N . ILE A 1 283 ? 21.009 -18.148 -8.670 1.00 74.31 283 ILE A N 1
ATOM 2243 C CA . ILE A 1 283 ? 21.741 -19.059 -9.559 1.00 74.31 283 ILE A CA 1
ATOM 2244 C C . ILE A 1 283 ? 22.450 -20.146 -8.745 1.00 74.31 283 ILE A C 1
ATOM 2246 O O . ILE A 1 283 ? 22.540 -21.282 -9.198 1.00 74.31 283 ILE A O 1
ATOM 2250 N N . SER A 1 284 ? 22.899 -19.834 -7.530 1.00 78.25 284 SER A N 1
ATOM 2251 C CA . SER A 1 284 ? 23.623 -20.782 -6.683 1.00 78.25 284 SER A CA 1
ATOM 2252 C C . SER A 1 284 ? 22.715 -21.870 -6.127 1.00 78.25 284 SER A C 1
ATOM 2254 O O . SER A 1 284 ? 23.121 -23.024 -6.037 1.00 78.25 284 SER A O 1
ATOM 2256 N N . ASN A 1 285 ? 21.471 -21.522 -5.797 1.00 78.94 285 ASN A N 1
ATOM 2257 C CA . ASN A 1 285 ? 20.489 -22.478 -5.281 1.00 78.94 285 ASN A CA 1
ATOM 2258 C C . ASN A 1 285 ? 19.454 -22.932 -6.319 1.00 78.94 285 ASN A C 1
ATOM 2260 O O . ASN A 1 285 ? 18.552 -23.694 -5.967 1.00 78.94 285 ASN A O 1
ATOM 2264 N N . CYS A 1 286 ? 19.532 -22.439 -7.560 1.00 80.88 286 CYS A N 1
ATOM 2265 C CA . CYS A 1 286 ? 18.531 -22.631 -8.617 1.00 80.88 286 CYS A CA 1
ATOM 2266 C C . CYS A 1 286 ? 17.091 -22.367 -8.138 1.00 80.88 286 CYS A C 1
ATOM 2268 O O . CYS A 1 286 ? 16.154 -23.080 -8.503 1.00 80.88 286 CYS A O 1
ATOM 2270 N N . LYS A 1 287 ? 16.903 -21.359 -7.278 1.00 82.00 287 LYS A N 1
ATOM 2271 C CA . LYS A 1 287 ? 15.614 -21.060 -6.636 1.00 82.00 287 LYS A CA 1
ATOM 2272 C C . LYS A 1 287 ? 15.133 -19.663 -6.974 1.00 82.00 287 LYS A C 1
ATOM 2274 O O . LYS A 1 287 ? 15.897 -18.703 -7.024 1.00 82.00 287 LYS A O 1
ATOM 2279 N N . MET A 1 288 ? 13.823 -19.541 -7.135 1.00 81.81 288 MET A N 1
ATOM 2280 C CA . MET A 1 288 ? 13.168 -18.246 -7.243 1.00 81.81 288 MET A CA 1
ATOM 2281 C C . MET A 1 288 ? 13.267 -17.491 -5.911 1.00 81.81 288 MET A C 1
ATOM 2283 O O . MET A 1 288 ? 13.014 -18.049 -4.841 1.00 81.81 288 MET A O 1
ATOM 2287 N N . ARG A 1 289 ? 13.604 -16.204 -5.978 1.00 82.06 289 ARG A N 1
ATOM 2288 C CA . ARG A 1 289 ? 13.631 -15.277 -4.844 1.00 82.06 289 ARG A CA 1
ATOM 2289 C C . ARG A 1 289 ? 12.739 -14.085 -5.157 1.00 82.06 289 ARG A C 1
ATOM 2291 O O . ARG A 1 289 ? 12.955 -13.397 -6.155 1.00 82.06 289 ARG A O 1
ATOM 2298 N N . VAL A 1 290 ? 11.753 -13.862 -4.295 1.00 85.38 290 VAL A N 1
ATOM 2299 C CA . VAL A 1 290 ? 10.856 -12.705 -4.347 1.00 85.38 290 VAL A CA 1
ATOM 2300 C C . VAL A 1 290 ? 11.377 -11.652 -3.381 1.00 85.38 290 VAL A C 1
ATOM 2302 O O . VAL A 1 290 ? 11.672 -11.964 -2.227 1.00 85.38 290 VAL A O 1
ATOM 2305 N N . HIS A 1 291 ? 11.481 -10.415 -3.849 1.00 83.38 291 HIS A N 1
ATOM 2306 C CA . HIS A 1 291 ? 11.897 -9.274 -3.043 1.00 83.38 291 HIS A CA 1
ATOM 2307 C C . HIS A 1 291 ? 10.725 -8.316 -2.892 1.00 83.38 291 HIS A C 1
ATOM 2309 O O . HIS A 1 291 ? 10.192 -7.820 -3.884 1.00 83.38 291 HIS A O 1
ATOM 2315 N N . THR A 1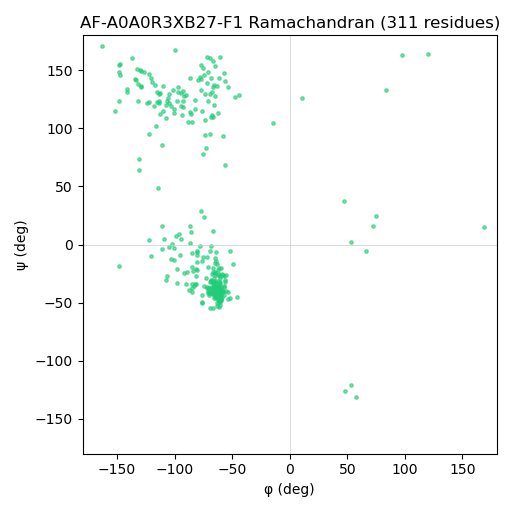 292 ? 10.349 -8.061 -1.646 1.00 79.62 292 THR A N 1
ATOM 2316 C CA . THR A 1 292 ? 9.306 -7.101 -1.253 1.00 79.62 292 THR A CA 1
ATOM 2317 C C . THR A 1 292 ? 9.848 -5.999 -0.339 1.00 79.62 292 THR A C 1
ATOM 2319 O O . THR A 1 292 ? 9.158 -5.022 -0.074 1.00 79.62 292 THR A O 1
ATOM 2322 N N . SER A 1 293 ? 11.086 -6.147 0.136 1.00 71.69 293 SER A N 1
ATOM 2323 C CA . SER A 1 293 ? 11.774 -5.225 1.035 1.00 71.69 293 SER A CA 1
ATOM 2324 C C . SER A 1 293 ? 13.278 -5.210 0.748 1.00 71.69 293 SER A C 1
ATOM 2326 O O . SER A 1 293 ? 13.848 -6.170 0.215 1.00 71.69 293 SER A O 1
ATOM 2328 N N . GLY A 1 294 ? 13.936 -4.109 1.095 1.00 62.28 294 GLY A N 1
ATOM 2329 C CA . GLY A 1 294 ? 15.371 -3.913 0.992 1.00 62.28 294 GLY A CA 1
ATOM 2330 C C . GLY A 1 294 ? 15.771 -2.744 0.099 1.00 62.28 294 GLY A C 1
ATOM 2331 O O . GLY A 1 294 ? 15.008 -2.219 -0.713 1.00 62.28 294 GLY A O 1
ATOM 2332 N N . LYS A 1 295 ? 17.036 -2.327 0.254 1.00 49.41 295 LYS A N 1
ATOM 2333 C CA . LYS A 1 295 ? 17.647 -1.320 -0.618 1.00 49.41 295 LYS A CA 1
ATOM 2334 C C . LYS A 1 295 ? 17.502 -1.756 -2.071 1.00 49.41 295 LYS A C 1
ATOM 2336 O O . LYS A 1 295 ? 17.829 -2.892 -2.424 1.00 49.41 295 LYS A O 1
ATOM 2341 N N . SER A 1 296 ? 17.128 -0.797 -2.905 1.00 44.88 296 SER A N 1
ATOM 2342 C CA . SER A 1 296 ? 17.119 -0.880 -4.363 1.00 44.88 296 SER A CA 1
ATOM 2343 C C . SER A 1 296 ? 18.442 -1.355 -4.997 1.00 44.88 296 SER A C 1
ATOM 2345 O O . SER A 1 296 ? 18.484 -1.667 -6.177 1.00 44.88 296 SER A O 1
ATOM 2347 N N . LEU A 1 297 ? 19.508 -1.545 -4.214 1.00 36.34 297 LEU A N 1
ATOM 2348 C CA . LEU A 1 297 ? 20.763 -2.186 -4.620 1.00 36.34 297 LEU A CA 1
ATOM 2349 C C . LEU A 1 297 ? 20.767 -3.731 -4.626 1.00 36.34 297 LEU A C 1
ATOM 2351 O O . LEU A 1 297 ? 21.723 -4.325 -5.136 1.00 36.34 297 LEU A O 1
ATOM 2355 N N . ARG A 1 298 ? 19.731 -4.413 -4.106 1.00 34.50 298 ARG A N 1
ATOM 2356 C CA . ARG A 1 298 ? 19.526 -5.866 -4.342 1.00 34.50 298 ARG A CA 1
ATOM 2357 C C . ARG A 1 298 ? 18.880 -6.166 -5.702 1.00 34.50 298 ARG A C 1
ATOM 2359 O O . ARG A 1 298 ? 18.837 -7.325 -6.109 1.00 34.50 298 ARG A O 1
ATOM 2366 N N . PHE A 1 299 ? 18.479 -5.133 -6.453 1.00 42.28 299 PHE A N 1
ATOM 2367 C CA . PHE A 1 299 ? 17.983 -5.249 -7.834 1.00 42.28 299 PHE A CA 1
ATOM 2368 C C . PHE A 1 299 ? 19.034 -5.764 -8.827 1.00 42.28 299 PHE A C 1
ATOM 2370 O O . PHE A 1 299 ? 18.680 -6.116 -9.955 1.00 42.28 299 PHE A O 1
ATOM 2377 N N . ARG A 1 300 ? 20.291 -5.919 -8.385 1.00 42.38 300 ARG A N 1
ATOM 2378 C CA . ARG A 1 300 ? 21.368 -6.611 -9.106 1.00 42.38 300 ARG A CA 1
ATOM 2379 C C . ARG A 1 300 ? 20.979 -7.998 -9.640 1.00 42.38 300 ARG A C 1
ATOM 2381 O O . ARG A 1 300 ? 21.638 -8.485 -10.540 1.00 42.38 300 ARG A O 1
ATOM 2388 N N . LEU A 1 301 ? 19.900 -8.623 -9.164 1.00 34.50 301 LEU A N 1
ATOM 2389 C CA . LEU A 1 301 ? 19.523 -9.989 -9.550 1.00 34.50 301 LEU A CA 1
ATOM 2390 C C . LEU A 1 301 ? 18.338 -10.109 -10.529 1.00 34.50 301 LEU A C 1
ATOM 2392 O O . LEU A 1 301 ? 18.011 -11.216 -10.943 1.00 34.50 301 LEU A O 1
ATOM 2396 N N . SER A 1 302 ? 17.690 -9.011 -10.939 1.00 34.47 302 SER A N 1
ATOM 2397 C CA . SER A 1 302 ? 16.682 -9.071 -12.023 1.00 34.47 302 SER A CA 1
ATOM 2398 C C . SER A 1 302 ? 17.305 -8.874 -13.412 1.00 34.47 302 SER A C 1
ATOM 2400 O O . SER A 1 302 ? 16.745 -9.324 -14.409 1.00 34.47 302 SER A O 1
ATOM 2402 N N . PHE A 1 303 ? 18.464 -8.217 -13.489 1.00 34.72 303 PHE A N 1
ATOM 2403 C CA . PHE A 1 303 ? 19.123 -7.866 -14.753 1.00 34.72 303 PHE A CA 1
ATOM 2404 C C . PHE A 1 303 ? 20.542 -8.408 -14.916 1.00 34.72 303 PHE A C 1
ATOM 2406 O O . PHE A 1 303 ? 21.168 -8.126 -15.935 1.00 34.72 303 PHE A O 1
ATOM 2413 N N . SER A 1 304 ? 21.041 -9.202 -13.967 1.00 31.39 304 SER A N 1
ATOM 2414 C CA . SER A 1 304 ? 22.312 -9.894 -14.150 1.00 31.39 304 SER A CA 1
ATOM 2415 C C . SER A 1 304 ? 22.159 -10.990 -15.210 1.00 31.39 304 SER A C 1
ATOM 2417 O O . SER A 1 304 ? 21.766 -12.115 -14.911 1.00 31.39 304 SER A O 1
ATOM 2419 N N . MET A 1 305 ? 22.498 -10.653 -16.456 1.00 30.77 305 MET A N 1
ATOM 2420 C CA . MET A 1 305 ? 23.172 -11.580 -17.370 1.00 30.77 305 MET A CA 1
ATOM 2421 C C . MET A 1 305 ? 24.671 -11.704 -17.014 1.00 30.77 305 MET A C 1
ATOM 2423 O O . MET A 1 305 ? 25.485 -11.991 -17.888 1.00 30.77 305 MET A O 1
ATOM 2427 N N . ASP A 1 306 ? 25.044 -11.526 -15.741 1.00 25.61 306 ASP A N 1
ATOM 2428 C CA . ASP A 1 306 ? 26.373 -11.856 -15.243 1.00 25.61 306 ASP A CA 1
ATOM 2429 C C . ASP A 1 306 ? 26.342 -13.190 -14.509 1.00 25.61 306 ASP A C 1
ATOM 2431 O O . ASP A 1 306 ? 25.736 -13.388 -13.451 1.00 25.61 306 ASP A O 1
ATOM 2435 N N . LEU A 1 307 ? 27.044 -14.111 -15.153 1.00 23.97 307 LEU A N 1
ATOM 2436 C CA . LEU A 1 307 ? 27.603 -15.345 -14.654 1.00 23.97 307 LEU A CA 1
ATOM 2437 C C . LEU A 1 307 ? 28.539 -15.056 -13.460 1.00 23.97 307 LEU A C 1
ATOM 2439 O O . LEU A 1 307 ? 29.747 -15.213 -13.573 1.00 23.97 307 LEU A O 1
ATOM 2443 N N . HIS A 1 308 ? 28.006 -14.624 -12.316 1.00 23.66 308 HIS A N 1
ATOM 2444 C CA . HIS A 1 308 ? 28.754 -14.601 -11.059 1.00 23.66 308 HIS A CA 1
ATOM 2445 C C . HIS A 1 308 ? 28.189 -15.651 -10.109 1.00 23.66 308 HIS A C 1
ATOM 2447 O O . HIS A 1 308 ? 27.317 -15.414 -9.278 1.00 23.66 308 HIS A O 1
ATOM 2453 N N . ILE A 1 309 ? 28.717 -16.856 -10.312 1.00 24.34 309 ILE A N 1
ATOM 2454 C CA . ILE A 1 309 ? 29.077 -17.834 -9.291 1.00 24.34 309 ILE A CA 1
ATOM 2455 C C . ILE A 1 309 ? 29.114 -17.175 -7.890 1.00 24.34 309 ILE A C 1
ATOM 2457 O O . ILE A 1 309 ? 30.084 -16.483 -7.579 1.00 24.34 309 ILE A O 1
ATOM 2461 N N . GLN A 1 310 ? 28.106 -17.396 -7.023 1.00 22.08 310 GLN A N 1
ATOM 2462 C CA . GLN A 1 310 ? 28.433 -17.459 -5.593 1.00 22.08 310 GLN A CA 1
ATOM 2463 C C . GLN A 1 310 ? 29.139 -18.797 -5.416 1.00 22.08 310 GLN A C 1
ATOM 2465 O O . GLN A 1 310 ? 28.497 -19.838 -5.272 1.00 22.08 310 GLN A O 1
ATOM 2470 N N . LEU A 1 311 ? 30.465 -18.770 -5.481 1.00 21.16 311 LEU A N 1
ATOM 2471 C CA . LEU A 1 311 ? 31.238 -19.703 -4.689 1.00 21.16 311 LEU A CA 1
ATOM 2472 C C . LEU A 1 311 ? 31.078 -19.215 -3.257 1.00 21.16 311 LEU A C 1
ATOM 2474 O O . LEU A 1 311 ? 31.315 -18.043 -2.962 1.00 21.16 311 LEU A O 1
ATOM 2478 N N . CYS A 1 312 ? 30.600 -20.114 -2.406 1.00 20.67 312 CYS A N 1
ATOM 2479 C CA . CYS A 1 312 ? 30.717 -19.979 -0.970 1.00 20.67 312 CYS A CA 1
ATOM 2480 C C . CYS A 1 312 ? 32.137 -19.524 -0.614 1.00 20.67 312 CYS A C 1
ATOM 2482 O O . CYS A 1 312 ? 33.101 -20.150 -1.054 1.00 20.67 312 CYS A O 1
ATOM 2484 N N . ASN A 1 313 ? 32.230 -18.462 0.179 1.00 24.95 313 ASN A N 1
ATOM 2485 C CA . ASN A 1 313 ? 33.085 -18.383 1.360 1.00 24.95 313 ASN A CA 1
ATOM 2486 C C . ASN A 1 313 ? 32.506 -17.327 2.299 1.00 24.95 313 ASN A C 1
ATOM 2488 O O . ASN A 1 313 ? 32.245 -16.198 1.825 1.00 24.95 313 ASN A O 1
#

Mean predicted aligned error: 10.75 Å

pLDDT: mean 75.97, std 17.02, range [20.67, 95.31]